Protein AF-A0AA39XG19-F1 (afdb_monomer)

Sequence (203 aa):
MAEIALGVVPIFFGAVRGFSLLRNKLHLLRHYRKEVKWLRTKLEVQSLCFKGEVHHVVIDTLDTLTAQSLITDDDHKYWKDKDLEAQLRRHMGELHPEFLGALEEVKKALMQIEAKLAVFAAPDTTEYKDDIAELKEWIAELKRIRKLARTMRKSAALRAKESEKENADRFWDGGRAPPPPIPATAAGFWLGTFHGMIRFFFC

Radius of gyration: 21.15 Å; Cα contacts (8 Å, |Δi|>4): 88; chains: 1; bounding box: 50×54×51 Å

Solvent-accessible surface area (backbone atoms only — not comparable to full-atom values): 11685 Å² total; per-residue (Å²): 133,80,82,83,72,77,44,63,44,58,40,50,51,48,37,57,51,37,50,57,52,45,58,58,57,54,56,75,49,59,87,47,57,66,65,45,48,52,49,49,53,52,51,49,51,51,46,52,53,50,48,51,53,50,38,57,61,37,39,80,69,40,58,64,67,60,24,52,48,50,67,72,34,86,84,36,73,66,65,74,40,66,64,54,41,54,43,50,42,62,73,45,48,88,52,36,65,61,52,44,52,55,41,50,52,52,32,50,52,41,53,53,53,46,58,56,57,52,63,69,69,52,89,74,90,80,66,68,68,62,56,53,52,53,55,50,50,49,58,49,50,57,51,49,56,53,52,51,57,51,51,54,50,53,52,51,54,50,51,51,52,50,52,52,49,54,52,49,54,56,43,70,77,62,80,57,80,81,76,75,83,74,74,89,68,72,68,61,53,58,63,47,52,57,54,53,49,57,58,64,74,70,114

Mean predicted aligned error: 12.89 Å

Foldseek 3Di:
DDDPCCFPLVLLLLLLVLLVLLLVLLVLVVVVVPVSVVVNVLSVLVSVLSLVLQLVLQVVQDPNVVSVVCSVDSPDPCSVPPVSSVSSCVSCPPCRVVSSVVSVVSSVLSVVSNVLSVVSVPPDPPPCPVVVVVVVVNVVVVVVVLVVVVVVVVVVVVVVVVVVVVVVVVVVVPPDDDDPPDPPPDPVVSVVVVVVSVVVSPD

Organism: NCBI:txid314043

Secondary structure (DSSP, 8-state):
-------HHHHHHHHHHHHHHHHHHTTTTTTSHHHHHHHHHHHHHHHHHHHHHHHHHHHTTS-HHHHHHHHH-TT-GGGG-HHHHHHHHHHHGGGHHHHHHHHHHHHHHHHHHHHHHHHTTS--TT-HHHHHHHHHHHHHHHHHHHHHHHHHHHHHHHHHHHHHHHHHHHHHHTTPPPPPPPP--SHHHHHHHHHHHHHHTT-

Structure (mmCIF, N/CA/C/O backbone):
data_AF-A0AA39XG19-F1
#
_entry.id   AF-A0AA39XG19-F1
#
loop_
_atom_site.group_PDB
_atom_site.id
_atom_site.type_symbol
_atom_site.label_atom_id
_atom_site.label_alt_id
_atom_site.label_comp_id
_atom_site.label_asym_id
_atom_site.label_entity_id
_atom_site.label_seq_id
_atom_site.pdbx_PDB_ins_code
_atom_site.Cartn_x
_atom_site.Cartn_y
_atom_site.Cartn_z
_atom_site.occupancy
_atom_site.B_iso_or_equiv
_atom_site.auth_seq_id
_atom_site.auth_comp_id
_atom_site.auth_asym_id
_atom_site.auth_atom_id
_atom_site.pdbx_PDB_model_num
ATOM 1 N N . MET A 1 1 ? -21.738 -21.501 -0.800 1.00 34.19 1 MET A N 1
ATOM 2 C CA . MET A 1 1 ? -21.452 -20.090 -1.127 1.00 34.19 1 MET A CA 1
ATOM 3 C C . MET A 1 1 ? -20.266 -19.680 -0.280 1.00 34.19 1 MET A C 1
ATOM 5 O O . MET A 1 1 ? -20.421 -19.565 0.925 1.00 34.19 1 MET A O 1
ATOM 9 N N . ALA A 1 2 ? -19.070 -19.658 -0.871 1.00 38.47 2 ALA A N 1
ATOM 10 C CA . ALA A 1 2 ? -17.837 -19.367 -0.147 1.00 38.47 2 ALA A CA 1
ATOM 11 C C . ALA A 1 2 ? -17.818 -17.880 0.225 1.00 38.47 2 ALA A C 1
ATOM 13 O O . ALA A 1 2 ? -18.037 -17.035 -0.641 1.00 38.47 2 ALA A O 1
ATOM 14 N N . GLU A 1 3 ? -17.626 -17.590 1.510 1.00 37.34 3 GLU A N 1
ATOM 15 C CA . GLU A 1 3 ? -17.517 -16.246 2.067 1.00 37.34 3 GLU A CA 1
ATOM 16 C C . GLU A 1 3 ? -16.466 -15.439 1.298 1.00 37.34 3 GLU A C 1
ATOM 18 O O . GLU A 1 3 ? -15.264 -15.588 1.505 1.00 37.34 3 GLU A O 1
ATOM 23 N N . ILE A 1 4 ? -16.922 -14.521 0.444 1.00 42.56 4 ILE A N 1
ATOM 24 C CA . ILE A 1 4 ? -16.114 -13.408 -0.070 1.00 42.56 4 ILE A CA 1
ATOM 25 C C . ILE A 1 4 ? -16.020 -12.350 1.044 1.00 42.56 4 ILE A C 1
ATOM 27 O O . ILE A 1 4 ? -16.291 -11.169 0.851 1.00 42.56 4 ILE A O 1
ATOM 31 N N . ALA A 1 5 ? -15.665 -12.785 2.252 1.00 43.62 5 ALA A N 1
ATOM 32 C CA . ALA A 1 5 ? -15.161 -11.912 3.296 1.00 43.62 5 ALA A CA 1
ATOM 33 C C . ALA A 1 5 ? -13.665 -11.730 3.018 1.00 43.62 5 ALA A C 1
ATOM 35 O O . ALA A 1 5 ? -12.800 -12.250 3.717 1.00 43.62 5 ALA A O 1
ATOM 36 N N . LEU A 1 6 ? -13.357 -11.051 1.909 1.00 54.38 6 LEU A N 1
ATOM 37 C CA . LEU A 1 6 ? -12.032 -10.487 1.689 1.00 54.38 6 LEU A CA 1
ATOM 38 C C . LEU A 1 6 ? -11.898 -9.338 2.682 1.00 54.38 6 LEU A C 1
ATOM 40 O O . LEU A 1 6 ? -12.236 -8.195 2.383 1.00 54.38 6 LEU A O 1
ATOM 44 N N . GLY A 1 7 ? -11.491 -9.682 3.897 1.00 62.69 7 GLY A N 1
ATOM 45 C CA . GLY A 1 7 ? -11.194 -8.705 4.919 1.00 62.69 7 GLY A CA 1
ATOM 46 C C . GLY A 1 7 ? -10.119 -7.734 4.461 1.00 62.69 7 GLY A C 1
ATOM 47 O O . GLY A 1 7 ? -9.284 -8.045 3.607 1.00 62.69 7 GLY A O 1
ATOM 48 N N . VAL A 1 8 ? -10.108 -6.552 5.067 1.00 70.44 8 VAL A N 1
ATOM 49 C CA . VAL A 1 8 ? -9.076 -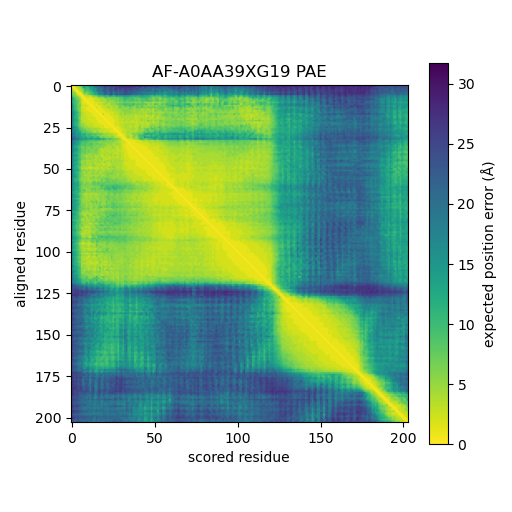5.526 4.851 1.00 70.44 8 VAL A CA 1
ATOM 50 C C . VAL A 1 8 ? -7.664 -6.110 4.995 1.00 70.44 8 VAL A C 1
ATOM 52 O O . VAL A 1 8 ? -6.759 -5.805 4.218 1.00 70.44 8 VAL A O 1
ATOM 55 N N . VAL A 1 9 ? -7.505 -7.022 5.951 1.00 72.50 9 VAL A N 1
ATOM 56 C CA . VAL A 1 9 ? -6.252 -7.686 6.303 1.00 72.50 9 VAL A CA 1
ATOM 57 C C . VAL A 1 9 ? -5.675 -8.543 5.149 1.00 72.50 9 VAL A C 1
ATOM 59 O O . VAL A 1 9 ? -4.544 -8.275 4.734 1.00 72.50 9 VAL A O 1
ATOM 62 N N . PRO A 1 10 ? -6.411 -9.502 4.545 1.00 73.38 10 PRO A N 1
ATOM 63 C CA . PRO A 1 10 ? -5.964 -10.212 3.341 1.00 73.38 10 PRO A CA 1
ATOM 64 C C . PRO A 1 10 ? -5.539 -9.320 2.167 1.00 73.38 10 PRO A C 1
ATOM 66 O O . PRO A 1 10 ? -4.616 -9.675 1.428 1.00 73.38 10 PRO A O 1
ATOM 69 N N . ILE A 1 11 ? -6.197 -8.174 1.971 1.00 75.38 11 ILE A N 1
ATOM 70 C CA . ILE A 1 11 ? -5.889 -7.267 0.857 1.00 75.38 11 ILE A CA 1
ATOM 71 C C . ILE A 1 11 ? -4.598 -6.491 1.139 1.00 75.38 11 ILE A C 1
ATOM 73 O O . ILE A 1 11 ? -3.741 -6.402 0.258 1.00 75.38 11 ILE A O 1
ATOM 77 N N . PHE A 1 12 ? -4.405 -6.013 2.374 1.00 72.06 12 PHE A N 1
ATOM 78 C CA . PHE A 1 12 ? -3.137 -5.424 2.815 1.00 72.06 12 PHE A CA 1
ATOM 79 C C . PHE A 1 12 ? -1.965 -6.378 2.629 1.00 72.06 12 PHE A C 1
ATOM 81 O O . PHE A 1 12 ? -0.971 -6.020 1.996 1.00 72.06 12 PHE A O 1
ATOM 88 N N . PHE A 1 13 ? -2.105 -7.601 3.140 1.00 74.62 13 PHE A N 1
ATOM 89 C CA . PHE A 1 13 ? -1.091 -8.637 3.002 1.00 74.62 13 PHE A CA 1
ATOM 90 C C . PHE A 1 13 ? -0.787 -8.917 1.524 1.00 74.62 13 PHE A C 1
ATOM 92 O O . PHE A 1 13 ? 0.376 -8.957 1.121 1.00 74.62 13 PHE A O 1
ATOM 99 N N . GLY A 1 14 ? -1.825 -9.027 0.689 1.00 75.62 14 GLY A N 1
ATOM 100 C CA . GLY A 1 14 ? -1.676 -9.190 -0.756 1.00 75.62 14 GLY A CA 1
ATOM 101 C C . GLY A 1 14 ? -0.899 -8.047 -1.413 1.00 75.62 14 GLY A C 1
ATOM 102 O O . GLY A 1 14 ? -0.032 -8.299 -2.249 1.00 75.62 14 GLY A O 1
ATOM 103 N N . ALA A 1 15 ? -1.156 -6.800 -1.012 1.00 74.56 15 ALA A N 1
ATOM 104 C CA . ALA A 1 15 ? -0.453 -5.639 -1.544 1.00 74.56 15 ALA A CA 1
ATOM 105 C C . ALA A 1 15 ? 1.021 -5.597 -1.107 1.00 74.56 15 ALA A C 1
ATOM 107 O O . ALA A 1 15 ? 1.908 -5.448 -1.950 1.00 74.56 15 ALA A O 1
ATOM 108 N N . VAL A 1 16 ? 1.301 -5.796 0.186 1.00 76.00 16 VAL A N 1
ATOM 109 C CA . VAL A 1 16 ? 2.673 -5.850 0.720 1.00 76.00 16 VAL A CA 1
ATOM 110 C C . VAL A 1 16 ? 3.481 -6.945 0.022 1.00 76.00 16 VAL A C 1
ATOM 112 O O . VAL A 1 16 ? 4.560 -6.684 -0.516 1.00 76.00 16 VAL A O 1
ATOM 115 N N . ARG A 1 17 ? 2.921 -8.154 -0.061 1.00 78.19 17 ARG A N 1
ATOM 116 C CA . ARG A 1 17 ? 3.566 -9.285 -0.728 1.00 78.19 17 ARG A CA 1
ATOM 117 C C . ARG A 1 17 ? 3.747 -9.044 -2.227 1.00 78.19 17 ARG A C 1
ATOM 119 O O . ARG A 1 17 ? 4.775 -9.428 -2.784 1.00 78.19 17 ARG A O 1
ATOM 126 N N . GLY A 1 18 ? 2.790 -8.378 -2.874 1.00 77.38 18 GLY A N 1
ATOM 127 C CA . GLY A 1 18 ? 2.879 -7.982 -4.278 1.00 77.38 18 GLY A CA 1
ATOM 128 C C . GL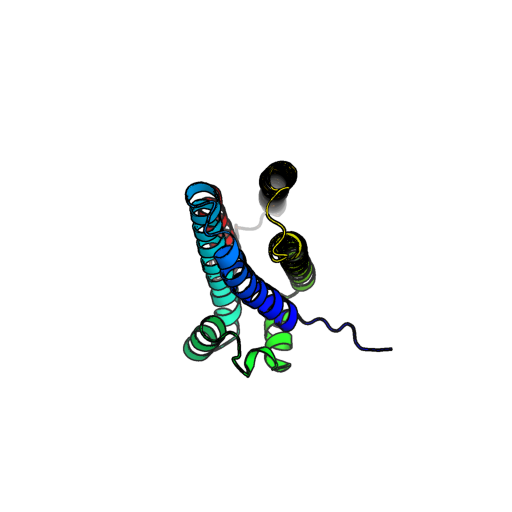Y A 1 18 ? 4.100 -7.103 -4.557 1.00 77.38 18 GLY A C 1
ATOM 129 O O . GLY A 1 18 ? 4.837 -7.365 -5.506 1.00 77.38 18 GLY A O 1
ATOM 130 N N . PHE A 1 19 ? 4.397 -6.127 -3.693 1.00 77.75 19 PHE A N 1
ATOM 131 C CA . PHE A 1 19 ? 5.624 -5.329 -3.810 1.00 77.75 19 PHE A CA 1
ATOM 132 C C . PHE A 1 19 ? 6.893 -6.184 -3.687 1.00 77.75 19 PHE A C 1
ATOM 134 O O . PHE A 1 19 ? 7.801 -6.055 -4.514 1.00 77.75 19 PHE A O 1
ATOM 141 N N . SER A 1 20 ? 6.946 -7.092 -2.708 1.00 79.62 20 SER A N 1
ATOM 142 C CA . SER A 1 20 ? 8.076 -8.015 -2.518 1.00 79.62 20 SER A CA 1
ATOM 143 C C . SER A 1 20 ? 8.299 -8.913 -3.746 1.00 79.62 20 SER A C 1
ATOM 145 O O . SER A 1 20 ? 9.427 -9.043 -4.233 1.00 79.62 20 SER A O 1
ATOM 147 N N . LEU A 1 21 ? 7.226 -9.473 -4.315 1.00 80.25 21 LEU A N 1
ATOM 148 C CA . LEU A 1 21 ? 7.276 -10.288 -5.535 1.00 80.25 21 LEU A CA 1
ATOM 149 C C . LEU A 1 21 ? 7.763 -9.487 -6.745 1.00 80.25 21 LEU A C 1
ATOM 151 O O . LEU A 1 21 ? 8.642 -9.942 -7.482 1.00 80.25 21 LEU A O 1
ATOM 155 N N . LEU A 1 22 ? 7.245 -8.274 -6.932 1.00 80.12 22 LEU A N 1
ATOM 156 C CA . LEU A 1 22 ? 7.659 -7.395 -8.021 1.00 80.12 22 LEU A CA 1
ATOM 157 C C .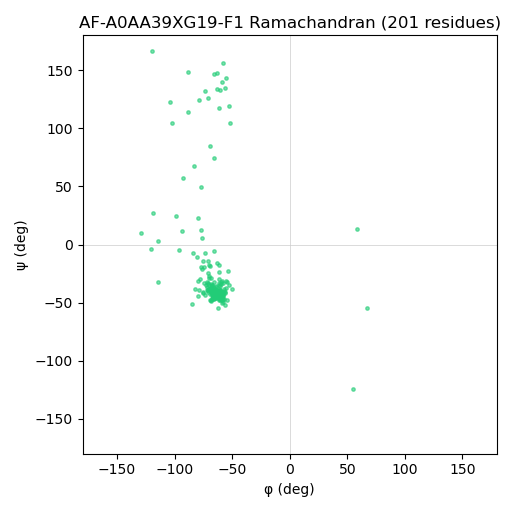 LEU A 1 22 ? 9.128 -7.012 -7.924 1.00 80.12 22 LEU A C 1
ATOM 159 O O . LEU A 1 22 ? 9.832 -7.035 -8.934 1.00 80.12 22 LEU A O 1
ATOM 163 N N . ARG A 1 23 ? 9.624 -6.726 -6.717 1.00 82.12 23 ARG A N 1
ATOM 164 C CA . ARG A 1 23 ? 11.046 -6.444 -6.496 1.00 82.12 23 ARG A CA 1
ATOM 165 C C . ARG A 1 23 ? 11.924 -7.609 -6.955 1.00 82.12 23 ARG A C 1
ATOM 167 O O . ARG A 1 23 ? 12.931 -7.384 -7.629 1.00 82.12 23 ARG A O 1
ATOM 174 N N . ASN A 1 24 ? 11.510 -8.838 -6.649 1.00 80.69 24 ASN A N 1
ATOM 175 C CA . ASN A 1 24 ? 12.217 -10.050 -7.060 1.00 80.69 24 ASN A CA 1
ATOM 176 C C . ASN A 1 24 ? 12.154 -10.262 -8.581 1.00 80.69 24 ASN A C 1
ATOM 178 O O . ASN A 1 24 ? 13.179 -10.551 -9.193 1.00 80.69 24 ASN A O 1
ATOM 182 N N . LYS A 1 25 ? 11.002 -10.038 -9.228 1.00 78.38 25 LYS A N 1
ATOM 183 C CA . LYS A 1 25 ? 10.876 -10.159 -10.696 1.00 78.38 25 LYS A CA 1
ATOM 184 C C . LYS A 1 25 ? 11.651 -9.082 -11.450 1.00 78.38 25 LYS A C 1
ATOM 186 O O . LYS A 1 25 ? 12.302 -9.379 -12.447 1.00 78.38 25 LYS A O 1
ATOM 191 N N . LEU A 1 26 ? 11.699 -7.852 -10.937 1.00 79.50 26 LEU A N 1
ATOM 192 C CA . LEU A 1 26 ? 12.548 -6.794 -11.495 1.00 79.50 26 LEU A CA 1
ATOM 193 C C . LEU A 1 26 ? 14.039 -7.148 -11.442 1.00 79.50 26 LEU A C 1
ATOM 195 O O . LEU A 1 26 ? 14.827 -6.529 -12.163 1.00 79.50 26 LEU A O 1
ATOM 199 N N . HIS A 1 27 ? 14.454 -8.124 -10.623 1.00 75.62 27 HIS A N 1
ATOM 200 C CA . HIS A 1 27 ? 15.810 -8.666 -10.660 1.00 75.62 27 HIS A CA 1
ATOM 201 C C . HIS A 1 27 ? 16.159 -9.288 -12.022 1.00 75.62 27 HIS A C 1
ATOM 203 O O . HIS A 1 27 ? 17.287 -9.126 -12.491 1.00 75.62 27 HIS A O 1
ATOM 209 N N . LEU A 1 28 ? 15.183 -9.919 -12.682 1.00 74.62 28 LEU A N 1
ATOM 210 C CA . LEU A 1 28 ? 15.351 -10.608 -13.965 1.00 74.62 28 LEU A CA 1
ATOM 211 C C . LEU A 1 28 ? 15.689 -9.636 -15.104 1.00 74.62 28 LEU A C 1
ATOM 213 O O . LEU A 1 28 ? 16.516 -9.937 -15.958 1.00 74.62 28 LEU A O 1
ATOM 217 N N . LEU A 1 29 ? 15.175 -8.407 -15.042 1.00 72.56 29 LEU A N 1
ATOM 218 C CA . LEU A 1 29 ? 15.419 -7.363 -16.042 1.00 72.56 29 LEU A CA 1
ATOM 219 C C . LEU A 1 29 ? 16.775 -6.642 -15.877 1.00 72.56 29 LEU A C 1
ATOM 221 O O . LEU A 1 29 ? 16.948 -5.512 -16.329 1.00 72.56 29 LEU A O 1
ATOM 225 N N . ARG A 1 30 ? 17.771 -7.259 -15.225 1.00 72.69 30 ARG A N 1
ATOM 226 C CA . ARG A 1 30 ? 19.070 -6.627 -14.892 1.00 72.69 30 ARG A CA 1
ATOM 227 C C . ARG A 1 30 ? 19.813 -5.992 -16.079 1.00 72.69 30 ARG A C 1
ATOM 229 O O . ARG A 1 30 ? 20.642 -5.109 -15.862 1.00 72.69 30 ARG A O 1
ATOM 236 N N . HIS A 1 31 ? 19.518 -6.427 -17.303 1.00 73.69 31 HIS A N 1
ATOM 237 C CA . HIS A 1 31 ? 20.124 -5.927 -18.537 1.00 73.69 31 HIS A CA 1
ATOM 238 C C . HIS A 1 31 ? 19.666 -4.497 -18.896 1.00 73.69 31 HIS A C 1
ATOM 240 O O . HIS A 1 31 ? 20.442 -3.739 -19.473 1.00 73.69 31 HIS A O 1
ATOM 246 N N . TYR A 1 32 ? 18.488 -4.059 -18.432 1.00 68.38 32 TYR A N 1
ATOM 247 C CA . TYR A 1 32 ? 17.957 -2.697 -18.614 1.00 68.38 32 TYR A CA 1
ATOM 248 C C . TYR A 1 32 ? 18.330 -1.788 -17.440 1.00 68.38 32 TYR A C 1
ATOM 250 O O . TYR A 1 32 ? 17.486 -1.244 -16.724 1.00 68.38 32 TYR A O 1
ATOM 258 N N . ARG A 1 33 ? 19.641 -1.673 -17.195 1.00 74.44 33 ARG A N 1
ATOM 259 C CA . ARG A 1 33 ? 20.210 -1.189 -15.926 1.00 74.44 33 ARG A CA 1
ATOM 260 C C . ARG A 1 33 ? 19.681 0.177 -15.477 1.00 74.44 33 ARG A C 1
ATOM 262 O O . ARG A 1 33 ? 19.604 0.398 -14.272 1.00 74.44 33 ARG A O 1
ATOM 269 N N . LYS A 1 34 ? 19.338 1.096 -16.388 1.00 77.38 34 LYS A N 1
ATOM 270 C CA . LYS A 1 34 ? 18.885 2.451 -16.024 1.00 77.38 34 LYS A CA 1
ATOM 271 C C . LYS A 1 34 ? 17.387 2.487 -15.715 1.00 77.38 34 LYS A C 1
ATOM 273 O O . LYS A 1 34 ? 17.003 2.950 -14.642 1.00 77.38 34 LYS A O 1
ATOM 278 N N . GLU A 1 35 ? 16.563 1.962 -16.610 1.00 73.69 35 GLU A N 1
ATOM 279 C CA . GLU A 1 35 ? 15.102 1.945 -16.519 1.00 73.69 35 GLU A CA 1
ATOM 280 C C . GLU A 1 35 ? 14.634 1.045 -15.373 1.00 73.69 35 GLU A C 1
ATOM 282 O O . GLU A 1 35 ? 13.788 1.440 -14.574 1.00 73.69 35 GLU A O 1
ATOM 287 N N . VAL A 1 36 ? 15.253 -0.127 -15.218 1.00 78.06 36 VAL A N 1
ATOM 288 C CA . VAL A 1 36 ? 14.924 -1.074 -14.144 1.00 78.06 36 VAL A CA 1
ATOM 289 C C . VAL A 1 36 ? 15.407 -0.571 -12.798 1.00 78.06 36 VAL A C 1
ATOM 291 O O . VAL A 1 36 ? 14.703 -0.735 -11.807 1.00 78.06 36 VAL A O 1
ATOM 294 N N . LYS A 1 37 ? 16.569 0.092 -12.733 1.00 81.56 37 LYS A N 1
ATOM 295 C CA . LYS A 1 37 ? 17.008 0.748 -11.493 1.00 81.56 37 LYS A CA 1
ATOM 296 C C . LYS A 1 37 ? 16.026 1.843 -11.087 1.00 81.56 37 LYS A C 1
ATOM 298 O O . LYS A 1 37 ? 15.622 1.879 -9.930 1.00 81.56 37 LYS A O 1
ATOM 303 N N . TRP A 1 38 ? 15.611 2.689 -12.030 1.00 83.12 38 TRP A N 1
ATOM 304 C CA . TRP A 1 38 ? 14.609 3.724 -11.777 1.00 83.12 38 TRP A CA 1
ATOM 305 C C . TRP A 1 38 ? 13.280 3.127 -11.294 1.00 83.12 38 TRP A C 1
ATOM 307 O O . TRP A 1 38 ? 12.733 3.587 -10.290 1.00 83.12 38 TRP A O 1
ATOM 317 N N . LEU A 1 39 ? 12.800 2.065 -11.948 1.00 77.25 39 LEU A N 1
ATOM 318 C CA . LEU A 1 39 ? 11.563 1.385 -11.575 1.00 77.25 39 LEU A CA 1
ATOM 319 C C . LEU A 1 39 ? 11.660 0.718 -10.197 1.00 77.25 39 LEU A C 1
ATOM 321 O O . LEU A 1 39 ? 10.748 0.880 -9.394 1.00 77.25 39 LEU A O 1
ATOM 325 N N . ARG A 1 40 ? 12.775 0.044 -9.880 1.00 82.31 40 ARG A N 1
ATOM 326 C CA . ARG A 1 40 ? 13.026 -0.528 -8.544 1.00 82.31 40 ARG A CA 1
ATOM 327 C C . ARG A 1 40 ? 12.993 0.545 -7.465 1.00 82.31 40 ARG A C 1
ATOM 329 O O . ARG A 1 40 ? 12.300 0.366 -6.475 1.00 82.31 40 ARG A O 1
ATOM 336 N N . THR A 1 41 ? 13.678 1.671 -7.673 1.00 85.50 41 THR A N 1
ATOM 337 C CA . THR A 1 41 ? 13.660 2.784 -6.714 1.00 85.50 41 THR A CA 1
ATOM 338 C C . THR A 1 41 ? 12.246 3.325 -6.516 1.00 85.50 41 THR A C 1
ATOM 340 O O . THR A 1 41 ? 11.838 3.558 -5.383 1.00 85.50 41 THR A O 1
ATOM 343 N N . LYS A 1 42 ? 11.470 3.504 -7.592 1.00 81.94 42 LYS A N 1
ATOM 344 C CA . LYS A 1 42 ? 10.081 3.968 -7.471 1.00 81.94 42 LYS A CA 1
ATOM 345 C C . LYS A 1 42 ? 9.196 2.949 -6.749 1.00 81.94 42 LYS A C 1
ATOM 347 O O . LYS A 1 42 ? 8.416 3.357 -5.896 1.00 81.94 42 LYS A O 1
ATOM 352 N N . LEU A 1 43 ? 9.347 1.661 -7.048 1.00 80.50 43 LEU A N 1
ATOM 353 C CA . LEU A 1 43 ? 8.590 0.585 -6.412 1.00 80.50 43 LEU A CA 1
ATOM 354 C C . LEU A 1 43 ? 8.934 0.444 -4.922 1.00 80.50 43 LEU A C 1
ATOM 356 O O . LEU A 1 43 ? 8.043 0.261 -4.103 1.00 80.50 43 LEU A O 1
ATOM 360 N N . GLU A 1 44 ? 10.205 0.602 -4.558 1.00 85.19 44 GLU A N 1
ATOM 361 C CA . GLU A 1 44 ? 10.666 0.572 -3.168 1.00 85.19 44 GLU A CA 1
ATOM 362 C C . GLU A 1 44 ? 10.151 1.770 -2.367 1.00 85.19 44 GLU A C 1
ATOM 364 O O . GLU A 1 44 ? 9.591 1.587 -1.290 1.00 85.19 44 GLU A O 1
ATOM 369 N N . VAL A 1 45 ? 10.233 2.983 -2.923 1.00 85.31 45 VAL A N 1
ATOM 370 C CA . VAL A 1 45 ? 9.635 4.173 -2.296 1.00 85.31 45 VAL A CA 1
ATOM 371 C C . VAL A 1 45 ? 8.126 3.990 -2.118 1.00 85.31 45 VAL A C 1
ATOM 373 O O . VAL A 1 45 ? 7.607 4.256 -1.039 1.00 85.31 45 VAL A O 1
ATOM 376 N N . GLN A 1 46 ? 7.417 3.490 -3.136 1.00 80.06 46 GLN A N 1
ATOM 377 C CA . GLN A 1 46 ? 5.978 3.228 -3.032 1.00 80.06 46 GLN A CA 1
ATOM 378 C C . GLN A 1 46 ? 5.652 2.171 -1.976 1.00 80.06 46 GLN A C 1
ATOM 380 O O . GLN A 1 46 ? 4.710 2.365 -1.212 1.00 80.06 46 GLN A O 1
ATOM 385 N N . SER A 1 47 ? 6.437 1.096 -1.902 1.00 84.50 47 SER A N 1
ATOM 386 C CA . SER A 1 47 ? 6.268 0.055 -0.891 1.00 84.50 47 SER A CA 1
ATOM 387 C C . SER A 1 47 ? 6.484 0.599 0.520 1.00 84.50 47 SER A C 1
ATOM 389 O O . SER A 1 47 ? 5.690 0.287 1.402 1.00 84.50 47 SER A O 1
ATOM 391 N N . LEU A 1 48 ? 7.523 1.411 0.742 1.00 86.06 48 LEU A N 1
ATOM 392 C CA . LEU A 1 48 ? 7.806 2.020 2.046 1.00 86.06 48 LEU A CA 1
ATOM 393 C C . LEU A 1 48 ? 6.708 2.998 2.458 1.00 86.06 48 LEU A C 1
ATOM 395 O O . LEU A 1 48 ? 6.231 2.944 3.587 1.00 86.06 48 LEU A O 1
ATOM 399 N N . CYS A 1 49 ? 6.267 3.852 1.535 1.00 82.94 49 CYS A N 1
ATOM 400 C CA . CYS A 1 49 ? 5.162 4.767 1.785 1.00 82.94 49 CYS A CA 1
ATOM 401 C C . CYS A 1 49 ? 3.867 4.007 2.101 1.00 82.94 49 CYS A C 1
ATOM 403 O O . CYS A 1 49 ? 3.190 4.335 3.067 1.00 82.94 49 CYS A O 1
ATOM 405 N N . PHE A 1 50 ? 3.539 2.962 1.336 1.00 82.81 50 PHE A N 1
ATOM 406 C CA . PHE A 1 50 ? 2.374 2.127 1.619 1.00 82.81 50 PHE A CA 1
ATOM 407 C C . PHE A 1 50 ? 2.467 1.490 3.010 1.00 82.81 50 PHE A C 1
ATOM 409 O O . PHE A 1 50 ? 1.542 1.647 3.801 1.00 82.81 50 PHE A O 1
ATOM 416 N N . LYS A 1 51 ? 3.601 0.852 3.342 1.00 85.25 51 LYS A N 1
ATOM 417 C CA . LYS A 1 51 ? 3.850 0.268 4.671 1.00 85.25 51 LYS A CA 1
ATOM 418 C C . LYS A 1 51 ? 3.720 1.303 5.793 1.00 85.25 51 LYS A C 1
ATOM 420 O O . LYS A 1 51 ? 3.170 0.970 6.834 1.00 85.25 51 LYS A O 1
ATOM 425 N N . GLY A 1 52 ? 4.169 2.540 5.576 1.00 86.50 52 GLY A N 1
ATOM 426 C CA . GLY A 1 52 ? 3.997 3.649 6.519 1.00 86.50 52 GLY A CA 1
ATOM 427 C C . GLY A 1 52 ? 2.528 3.985 6.798 1.00 86.50 52 GLY A C 1
ATOM 428 O O . GLY A 1 52 ? 2.146 4.112 7.958 1.00 86.50 52 GLY A O 1
ATOM 429 N N . GLU A 1 53 ? 1.679 4.036 5.768 1.00 80.31 53 GLU A N 1
ATOM 430 C CA . GLU A 1 53 ? 0.241 4.277 5.974 1.00 80.31 53 GLU A CA 1
ATOM 431 C C . GLU A 1 53 ? -0.424 3.120 6.700 1.00 80.31 53 GLU A C 1
ATOM 433 O O . GLU A 1 53 ? -1.182 3.334 7.644 1.00 80.31 53 GLU A O 1
ATOM 438 N N . VAL A 1 54 ? -0.116 1.886 6.290 1.00 84.50 54 VAL A N 1
ATOM 439 C CA . VAL A 1 54 ? -0.653 0.705 6.970 1.00 84.50 54 VAL A CA 1
ATOM 440 C C . VAL A 1 54 ? -0.220 0.711 8.434 1.00 84.50 54 VAL A C 1
ATOM 442 O O . VAL A 1 54 ? -1.031 0.443 9.309 1.00 84.50 54 VAL A O 1
ATOM 445 N N . HIS A 1 55 ? 1.028 1.082 8.718 1.00 87.00 55 HIS A N 1
ATOM 446 C CA . HIS A 1 55 ? 1.545 1.189 10.077 1.00 87.00 55 HIS A CA 1
ATOM 447 C C . HIS A 1 55 ? 0.763 2.190 10.927 1.00 87.00 55 HIS A C 1
ATOM 449 O O . HIS A 1 55 ? 0.389 1.858 12.048 1.00 87.00 55 HIS A O 1
ATOM 455 N N . HIS A 1 56 ? 0.461 3.378 10.395 1.00 86.12 56 HIS A N 1
ATOM 456 C CA . HIS A 1 56 ? -0.390 4.337 11.098 1.00 86.12 56 HIS A CA 1
ATOM 457 C C . 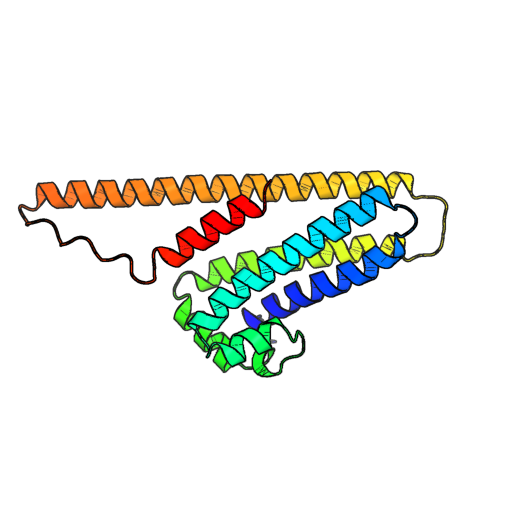HIS A 1 56 ? -1.780 3.758 11.373 1.00 86.12 56 HIS A C 1
ATOM 459 O O . HIS A 1 56 ? -2.303 3.931 12.468 1.00 86.12 56 HIS A O 1
ATOM 465 N N . VAL A 1 57 ? -2.353 3.026 10.409 1.00 85.12 57 VAL A N 1
ATOM 466 C CA . VAL A 1 57 ? -3.724 2.496 10.534 1.00 85.12 57 VAL A CA 1
ATOM 467 C C . VAL A 1 57 ? -3.756 1.418 11.605 1.00 85.12 57 VAL A C 1
ATOM 469 O O . VAL A 1 57 ? -4.694 1.326 12.390 1.00 85.12 57 VAL A O 1
ATOM 472 N N . VAL A 1 58 ? -2.704 0.606 11.645 1.00 86.94 58 VAL A N 1
ATOM 473 C CA . VAL A 1 58 ? -2.578 -0.498 12.583 1.00 86.94 58 VAL A CA 1
ATOM 474 C C . VAL A 1 58 ? -2.235 0.002 13.988 1.00 86.94 58 VAL A C 1
ATOM 476 O O . VAL A 1 58 ? -2.823 -0.512 14.932 1.00 86.94 58 VAL A O 1
ATOM 479 N N . ILE A 1 59 ? -1.357 0.999 14.161 1.00 90.88 59 ILE A N 1
ATOM 480 C CA . ILE A 1 59 ? -1.016 1.553 15.491 1.00 90.88 59 ILE A CA 1
ATOM 481 C C . ILE A 1 59 ? -2.235 2.122 16.212 1.00 90.88 59 ILE A C 1
ATOM 483 O O . ILE A 1 59 ? -2.328 2.017 17.430 1.00 90.88 59 ILE A O 1
ATOM 487 N N . ASP A 1 60 ? -3.186 2.694 15.481 1.00 84.19 60 ASP A N 1
ATOM 488 C CA . ASP A 1 60 ? -4.402 3.219 16.100 1.00 84.19 60 ASP A CA 1
ATOM 489 C C . ASP A 1 60 ? -5.365 2.103 16.556 1.00 84.19 60 ASP A C 1
ATOM 491 O O . ASP A 1 60 ? -6.354 2.369 17.243 1.00 84.19 60 ASP A O 1
ATOM 495 N N . THR A 1 61 ? -5.071 0.845 16.203 1.00 86.38 61 THR A N 1
ATOM 496 C CA . THR A 1 61 ? -5.851 -0.346 16.585 1.00 86.38 61 THR A CA 1
ATOM 497 C C . THR A 1 61 ? -5.112 -1.318 17.506 1.00 86.38 61 THR A C 1
ATOM 499 O O . THR A 1 61 ? -5.749 -1.948 18.345 1.00 86.38 61 THR A O 1
ATOM 502 N N . LEU A 1 62 ? -3.788 -1.432 17.384 1.00 90.06 62 LEU A N 1
ATOM 503 C CA . LEU A 1 62 ? -2.935 -2.376 18.108 1.00 90.06 62 LEU A CA 1
ATOM 504 C C . LEU A 1 62 ? -1.888 -1.649 18.956 1.00 90.06 62 LEU A C 1
ATOM 506 O O . LEU A 1 62 ? -1.605 -0.472 18.756 1.00 90.06 62 LEU A O 1
ATOM 510 N N . ASP A 1 63 ? -1.237 -2.371 19.868 1.00 92.38 63 ASP A N 1
ATOM 511 C CA . ASP A 1 63 ? -0.062 -1.830 20.546 1.00 92.38 63 ASP A CA 1
ATOM 512 C C . ASP A 1 63 ? 1.082 -1.549 19.549 1.00 92.38 63 ASP A C 1
ATOM 514 O O . ASP A 1 63 ? 1.259 -2.248 18.546 1.00 92.38 63 ASP A O 1
ATOM 518 N N . THR A 1 64 ? 1.882 -0.518 19.836 1.00 90.44 64 THR A N 1
ATOM 519 C CA . THR A 1 64 ? 2.951 -0.035 18.946 1.00 90.44 64 THR A CA 1
ATOM 520 C C . THR A 1 64 ? 3.954 -1.124 18.560 1.00 90.44 64 THR A C 1
ATOM 522 O O . THR A 1 64 ? 4.422 -1.148 17.422 1.00 90.44 64 THR A O 1
ATOM 525 N N . LEU A 1 65 ? 4.293 -2.034 19.480 1.00 92.38 65 LEU A N 1
ATOM 526 C CA . LEU A 1 65 ? 5.296 -3.072 19.231 1.00 92.38 65 LEU A CA 1
ATOM 527 C C . LEU A 1 65 ? 4.746 -4.156 18.302 1.00 92.38 65 LEU A C 1
ATOM 529 O O . LEU A 1 65 ? 5.423 -4.552 17.351 1.00 92.38 65 LEU A O 1
ATOM 533 N N . THR A 1 66 ? 3.508 -4.591 18.527 1.00 91.38 66 THR A N 1
ATOM 534 C CA . THR A 1 66 ? 2.817 -5.546 17.657 1.00 91.38 66 THR A CA 1
ATOM 535 C C . THR A 1 66 ? 2.573 -4.945 16.282 1.00 91.38 66 THR A C 1
ATOM 537 O O . THR A 1 66 ? 2.830 -5.618 15.287 1.00 91.38 66 THR A O 1
ATOM 540 N N . ALA A 1 67 ? 2.152 -3.680 16.197 1.00 89.56 67 ALA A N 1
ATOM 541 C CA . ALA A 1 67 ? 1.974 -2.982 14.927 1.00 89.56 67 ALA A CA 1
ATOM 542 C C . ALA A 1 67 ? 3.287 -2.901 14.129 1.00 89.56 67 ALA A C 1
ATOM 544 O O . ALA A 1 67 ? 3.320 -3.236 12.945 1.00 89.56 67 ALA A O 1
ATOM 545 N N . GLN A 1 68 ? 4.396 -2.534 14.778 1.00 91.00 68 GLN A N 1
ATOM 546 C CA . GLN A 1 68 ? 5.711 -2.486 14.137 1.00 91.00 68 GLN A CA 1
ATOM 547 C C . GLN A 1 68 ? 6.168 -3.876 13.665 1.00 91.00 68 GLN A C 1
ATOM 549 O O . GLN A 1 68 ? 6.673 -4.013 12.545 1.00 91.00 68 GLN A O 1
ATOM 554 N N . SER A 1 69 ? 5.973 -4.910 14.492 1.00 91.75 69 SER A N 1
ATOM 555 C CA . SER A 1 69 ? 6.267 -6.305 14.135 1.00 91.75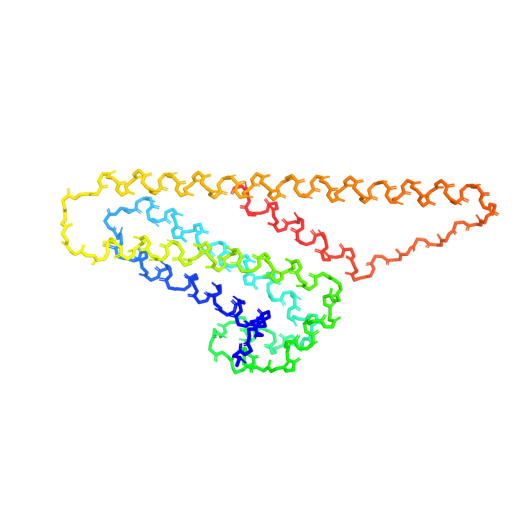 69 SER A CA 1
ATOM 556 C C . SER A 1 69 ? 5.444 -6.750 12.925 1.00 91.75 69 SER A C 1
ATOM 558 O O . SER A 1 69 ? 5.999 -7.271 11.961 1.00 91.75 69 SER A O 1
ATOM 560 N N . LEU A 1 70 ? 4.144 -6.440 12.923 1.00 88.62 70 LEU A N 1
ATOM 561 C CA . LEU A 1 70 ? 3.204 -6.770 11.853 1.00 88.62 70 LEU A CA 1
ATOM 562 C C . LEU A 1 70 ? 3.626 -6.181 10.495 1.00 88.62 70 LEU A C 1
ATOM 564 O O . LEU A 1 70 ? 3.519 -6.844 9.471 1.00 88.62 70 LEU A O 1
ATOM 568 N N . ILE A 1 71 ? 4.123 -4.944 10.468 1.00 88.62 71 ILE A N 1
ATOM 569 C CA . ILE A 1 71 ? 4.534 -4.264 9.224 1.00 88.62 71 ILE A CA 1
ATOM 570 C C . ILE A 1 71 ? 5.900 -4.739 8.709 1.00 88.62 71 ILE A C 1
ATOM 572 O O . ILE A 1 71 ? 6.181 -4.691 7.501 1.00 88.62 71 ILE A O 1
ATOM 576 N N . THR A 1 72 ? 6.765 -5.163 9.629 1.00 89.19 72 THR A N 1
ATOM 577 C CA . THR A 1 72 ? 8.129 -5.606 9.319 1.00 89.19 72 THR A CA 1
ATOM 578 C C . THR A 1 72 ? 8.148 -7.056 8.838 1.00 89.19 72 THR A C 1
ATOM 580 O O . THR A 1 72 ? 8.898 -7.375 7.916 1.00 89.19 72 THR A O 1
ATOM 583 N N . ASP A 1 73 ? 7.313 -7.908 9.432 1.00 89.12 73 ASP A N 1
ATOM 584 C CA . ASP A 1 73 ? 7.177 -9.322 9.098 1.00 89.12 73 ASP A CA 1
ATOM 585 C C . ASP A 1 73 ? 5.916 -9.557 8.251 1.00 89.12 73 ASP A C 1
ATOM 587 O O . ASP A 1 73 ? 4.784 -9.547 8.740 1.00 89.12 73 ASP A O 1
ATOM 591 N N . ASP A 1 74 ? 6.121 -9.772 6.951 1.00 83.75 74 ASP A N 1
ATOM 592 C CA . ASP A 1 74 ? 5.032 -10.043 6.014 1.00 83.75 74 ASP A CA 1
ATOM 593 C C . ASP A 1 74 ? 4.276 -11.338 6.407 1.00 83.75 74 ASP A C 1
ATOM 595 O O . ASP A 1 74 ? 3.069 -11.419 6.198 1.00 83.75 74 ASP A O 1
ATOM 599 N N . ASP A 1 75 ? 4.932 -12.321 7.038 1.00 86.06 75 ASP A N 1
ATOM 600 C CA . ASP A 1 75 ? 4.340 -13.614 7.427 1.00 86.06 75 ASP A CA 1
ATOM 601 C C . ASP A 1 75 ? 3.803 -13.633 8.873 1.00 86.06 75 ASP A C 1
ATOM 603 O O . ASP A 1 75 ? 3.432 -14.686 9.411 1.00 86.06 75 ASP A O 1
ATOM 607 N N . HIS A 1 76 ? 3.703 -12.462 9.504 1.00 89.81 76 HIS A N 1
ATOM 608 C CA . HIS A 1 76 ? 3.296 -12.334 10.895 1.00 89.81 76 HIS A CA 1
ATOM 609 C C . HIS A 1 76 ? 1.885 -12.893 11.147 1.00 89.81 76 HIS A C 1
ATOM 611 O O . HIS A 1 76 ? 0.916 -12.574 10.453 1.00 89.81 76 HIS A O 1
ATOM 617 N N . LYS A 1 77 ? 1.731 -13.701 12.205 1.00 90.38 77 LYS A N 1
ATOM 618 C CA . LYS A 1 77 ? 0.487 -14.441 12.517 1.00 90.38 77 LYS A CA 1
ATOM 619 C C . LYS A 1 77 ? -0.770 -13.568 12.633 1.00 90.38 77 LYS A C 1
ATOM 621 O O . LYS A 1 77 ? -1.861 -14.026 12.302 1.00 90.38 77 LYS A O 1
ATOM 626 N N . TYR A 1 78 ? -0.618 -12.321 13.078 1.00 87.81 78 TYR A N 1
ATOM 627 C CA . TYR A 1 78 ? -1.732 -11.387 13.269 1.00 87.81 78 TYR A CA 1
ATOM 628 C C . TYR A 1 78 ? -2.363 -10.931 11.945 1.00 87.81 78 TYR A C 1
ATOM 630 O O . TYR A 1 78 ? -3.526 -10.549 11.939 1.00 87.81 78 TYR A O 1
ATOM 638 N N . TRP A 1 79 ? -1.679 -11.080 10.801 1.00 85.75 79 TRP A N 1
ATOM 639 C CA . TRP A 1 79 ? -2.300 -10.901 9.480 1.00 85.75 79 TRP A CA 1
ATOM 640 C C . TRP A 1 79 ? -3.368 -11.955 9.159 1.00 85.75 79 TRP A C 1
ATOM 642 O O . TRP A 1 79 ? -4.002 -11.896 8.113 1.00 85.75 79 TRP A O 1
ATOM 652 N N . LYS A 1 80 ? -3.563 -12.967 10.005 1.00 85.88 80 LYS A N 1
ATOM 653 C CA . LYS A 1 80 ? -4.640 -13.958 9.857 1.00 85.88 80 LYS A CA 1
ATOM 654 C C . LYS A 1 80 ? -5.657 -13.874 10.991 1.00 85.88 80 LYS A C 1
ATOM 656 O O . LYS A 1 80 ? -6.568 -14.698 11.048 1.00 85.88 80 LYS A O 1
ATOM 661 N N . ASP A 1 81 ? -5.488 -12.911 11.892 1.00 88.31 81 ASP A N 1
ATOM 662 C CA . ASP A 1 81 ? -6.359 -12.730 13.039 1.00 88.31 81 ASP A CA 1
ATOM 663 C C . ASP A 1 81 ? -7.658 -12.029 12.619 1.00 88.31 81 ASP A C 1
ATOM 665 O O . ASP A 1 81 ? -7.645 -10.942 12.035 1.00 88.31 81 ASP A O 1
ATOM 669 N N . LYS A 1 82 ? -8.795 -12.663 12.917 1.00 87.94 82 LYS A N 1
ATOM 670 C CA . LYS A 1 82 ? -10.126 -12.109 12.633 1.00 87.94 82 LYS A CA 1
ATOM 671 C C . LYS A 1 82 ? -10.447 -10.924 13.542 1.00 87.94 82 LYS A C 1
ATOM 673 O O . LYS A 1 82 ? -11.208 -10.041 13.143 1.00 87.94 82 LYS A O 1
ATOM 678 N N . ASP A 1 83 ? -9.852 -10.879 14.731 1.00 90.06 83 ASP A N 1
ATOM 679 C CA . ASP A 1 83 ? -10.085 -9.793 15.677 1.00 90.06 83 ASP A CA 1
ATOM 680 C C . ASP A 1 83 ? -9.445 -8.493 15.189 1.00 90.06 83 ASP A C 1
ATOM 682 O O . ASP A 1 83 ? -10.041 -7.426 15.343 1.00 90.06 83 ASP A O 1
ATOM 686 N N . LEU A 1 84 ? -8.296 -8.577 14.508 1.00 87.88 84 LEU A N 1
ATOM 687 C CA . LEU A 1 84 ? -7.658 -7.426 13.867 1.00 87.88 84 LEU A CA 1
ATOM 688 C C . LEU A 1 84 ? -8.571 -6.798 12.808 1.00 87.88 84 LEU A C 1
ATOM 690 O O . LEU A 1 84 ? -8.735 -5.581 12.765 1.00 87.88 84 LEU A O 1
ATOM 694 N N . GLU A 1 85 ? -9.215 -7.615 11.974 1.00 87.31 85 GLU A N 1
ATOM 695 C CA . GLU A 1 85 ? -10.161 -7.118 10.974 1.00 87.31 85 GLU A CA 1
ATOM 696 C C . GLU A 1 85 ? -11.366 -6.427 11.627 1.00 87.31 85 GLU A C 1
ATOM 698 O O . GLU A 1 85 ? -11.767 -5.340 11.206 1.00 87.31 85 GLU A O 1
ATOM 703 N N . ALA A 1 86 ? -11.921 -7.021 12.687 1.00 90.12 86 ALA A N 1
ATOM 704 C CA . ALA A 1 86 ? -13.027 -6.421 13.424 1.00 90.12 86 ALA A CA 1
ATOM 705 C C . ALA A 1 86 ? -12.630 -5.084 14.074 1.00 90.12 86 ALA A C 1
ATOM 707 O O . ALA A 1 86 ? -13.422 -4.138 14.060 1.00 90.12 86 ALA A O 1
ATOM 708 N N . GLN A 1 87 ? -11.413 -4.983 14.614 1.00 89.00 87 GLN A N 1
ATOM 709 C CA . GLN A 1 87 ? -10.872 -3.750 15.193 1.00 89.00 87 GLN A CA 1
ATOM 710 C C . GLN A 1 87 ? -10.659 -2.669 14.130 1.00 89.00 87 GLN A C 1
ATOM 712 O O . GLN A 1 87 ? -11.138 -1.551 14.306 1.00 89.00 87 GLN A O 1
ATOM 717 N N . LEU A 1 88 ? -10.046 -3.014 12.995 1.00 87.12 88 LEU A N 1
ATOM 718 C CA . LEU A 1 88 ? -9.862 -2.109 11.857 1.00 87.12 88 LEU A CA 1
ATOM 719 C C . LEU A 1 88 ? -11.198 -1.599 11.314 1.00 87.12 88 LEU A C 1
ATOM 721 O O . LEU A 1 88 ? -11.359 -0.401 11.086 1.00 87.12 88 LEU A O 1
ATOM 725 N N . ARG A 1 89 ? -12.191 -2.484 11.172 1.00 90.69 89 ARG A N 1
ATOM 726 C CA . ARG A 1 89 ? -13.543 -2.101 10.750 1.00 90.69 89 ARG A CA 1
ATOM 727 C C . ARG A 1 89 ? -14.199 -1.137 11.733 1.00 90.69 89 ARG A C 1
ATOM 729 O O . ARG A 1 89 ? -14.793 -0.155 11.300 1.00 90.69 89 ARG A O 1
ATOM 736 N N . ARG A 1 90 ? -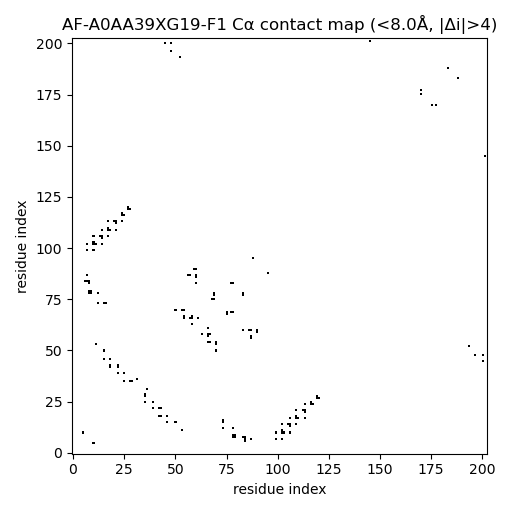14.091 -1.390 13.041 1.00 90.25 90 ARG A N 1
ATOM 737 C CA . ARG A 1 90 ? -14.623 -0.479 14.071 1.00 90.25 90 ARG A CA 1
ATOM 738 C C . ARG A 1 90 ? -13.913 0.872 14.054 1.00 90.25 90 ARG A C 1
ATOM 740 O O . ARG A 1 90 ? -14.582 1.888 14.180 1.00 90.25 90 ARG A O 1
ATOM 747 N N . HIS A 1 91 ? -12.594 0.873 13.882 1.00 87.81 91 HIS A N 1
ATOM 748 C CA . HIS A 1 91 ? -11.784 2.087 13.856 1.00 87.81 91 HIS A CA 1
ATOM 749 C C . HIS A 1 91 ? -12.094 2.967 12.635 1.00 87.81 91 HIS A C 1
ATOM 751 O O . HIS A 1 91 ? -12.288 4.169 12.779 1.00 87.81 91 HIS A O 1
ATOM 757 N N . MET A 1 92 ? -12.207 2.375 11.443 1.00 84.69 92 MET A N 1
ATOM 758 C CA . MET A 1 92 ? -12.508 3.115 10.208 1.00 84.69 92 MET A CA 1
ATOM 759 C C . MET A 1 92 ? -13.980 3.529 10.083 1.00 84.69 92 MET A C 1
ATOM 761 O O . MET A 1 92 ? -14.297 4.440 9.318 1.00 84.69 92 MET A O 1
ATOM 765 N N . GLY A 1 93 ? -14.883 2.853 10.800 1.00 91.75 93 GLY A N 1
ATOM 766 C CA . GLY A 1 93 ? -16.314 3.143 10.787 1.00 91.75 93 GLY A CA 1
ATOM 767 C C . GLY A 1 93 ? -16.898 3.113 9.372 1.00 91.75 93 GLY A C 1
ATOM 768 O O . GLY A 1 93 ? -16.769 2.124 8.650 1.00 91.75 93 GLY A O 1
ATOM 769 N N . GLU A 1 94 ? -17.529 4.214 8.973 1.00 89.25 94 GLU A N 1
ATOM 770 C CA . GLU A 1 94 ? -18.185 4.360 7.668 1.00 89.25 94 GLU A CA 1
ATOM 771 C C . GLU A 1 94 ? -17.212 4.436 6.487 1.00 89.25 94 GLU A C 1
ATOM 773 O O . GLU A 1 94 ? -17.643 4.181 5.372 1.00 89.25 94 GLU A O 1
ATOM 778 N N . LEU A 1 95 ? -15.922 4.729 6.716 1.00 84.50 95 LEU A N 1
ATOM 779 C CA . LEU A 1 95 ? -14.895 4.824 5.662 1.00 84.50 95 LEU A CA 1
ATOM 780 C C . LEU A 1 95 ? -14.280 3.470 5.283 1.00 84.50 95 LEU A C 1
ATOM 782 O O . LEU A 1 95 ? -13.465 3.370 4.361 1.00 84.50 95 LEU A O 1
ATOM 786 N N . HIS A 1 96 ? -14.625 2.419 6.026 1.00 86.31 96 HIS A N 1
ATOM 787 C CA . HIS A 1 96 ? -14.123 1.071 5.799 1.00 86.31 96 HIS A CA 1
ATOM 788 C C . HIS A 1 96 ? -14.336 0.551 4.357 1.00 86.31 96 HIS A C 1
ATOM 790 O O . HIS A 1 96 ? -13.382 0.008 3.793 1.00 86.31 96 HIS A O 1
ATOM 796 N N . PRO A 1 97 ? -15.525 0.660 3.723 1.00 86.56 97 PRO A N 1
ATOM 797 C CA . PRO A 1 97 ? -15.727 0.152 2.367 1.00 86.56 97 PRO A CA 1
ATOM 798 C C . PRO A 1 97 ? -14.932 0.926 1.305 1.00 86.56 97 PRO A C 1
ATOM 800 O O . PRO A 1 97 ? -14.382 0.295 0.402 1.00 86.56 97 PRO A O 1
ATOM 803 N N . GLU A 1 98 ? -14.807 2.253 1.406 1.00 84.94 98 GLU A N 1
ATOM 804 C CA . GLU A 1 98 ? -13.983 3.053 0.487 1.00 84.94 98 GLU A CA 1
ATOM 805 C C . GLU A 1 98 ? -12.507 2.684 0.609 1.00 84.94 98 GLU A C 1
ATOM 807 O O . GLU A 1 98 ? -11.807 2.534 -0.396 1.00 84.94 98 GLU A O 1
ATOM 812 N N . PHE A 1 99 ? -12.041 2.508 1.845 1.00 81.12 99 PHE A N 1
ATOM 813 C CA . PHE A 1 99 ? -10.681 2.083 2.126 1.00 81.12 99 PHE A CA 1
ATOM 814 C C . PHE A 1 99 ? -10.376 0.708 1.513 1.00 81.12 99 PHE A C 1
ATOM 816 O O . PHE A 1 99 ? -9.364 0.529 0.831 1.00 81.12 99 PHE A O 1
ATOM 823 N N . LEU A 1 100 ? -11.292 -0.246 1.693 1.00 84.12 100 LEU A N 1
ATOM 824 C CA . LEU A 1 100 ? -11.196 -1.590 1.127 1.00 84.12 100 LEU A CA 1
ATOM 825 C C . LEU A 1 100 ? -11.178 -1.551 -0.410 1.00 84.12 100 LEU A C 1
ATOM 827 O O . LEU A 1 100 ? -10.354 -2.223 -1.031 1.00 84.12 100 LEU A O 1
ATOM 831 N N . GLY A 1 101 ? -12.017 -0.710 -1.021 1.00 83.94 101 GLY A N 1
ATOM 832 C CA . GLY A 1 101 ? -12.019 -0.482 -2.467 1.00 83.94 101 GLY A CA 1
ATOM 833 C C . GLY A 1 101 ? -10.668 0.016 -2.989 1.00 83.94 101 GLY A C 1
ATOM 834 O O . GLY A 1 101 ? -10.133 -0.545 -3.945 1.00 83.94 101 GLY A O 1
ATOM 835 N N . ALA A 1 102 ? -10.067 1.006 -2.320 1.00 80.81 102 ALA A N 1
ATOM 836 C CA . ALA A 1 102 ? -8.752 1.529 -2.693 1.00 80.81 102 ALA A CA 1
ATOM 837 C C . ALA A 1 102 ? -7.641 0.470 -2.574 1.00 80.81 102 ALA A C 1
ATOM 839 O O . ALA A 1 102 ? -6.762 0.385 -3.435 1.00 80.81 102 ALA A O 1
ATOM 840 N N . LEU A 1 103 ? -7.680 -0.366 -1.533 1.00 79.88 103 LEU A N 1
ATOM 841 C CA . LEU A 1 103 ? -6.726 -1.463 -1.378 1.00 79.88 103 LEU A CA 1
ATOM 842 C C . LEU A 1 103 ? -6.868 -2.524 -2.476 1.00 79.88 103 LEU A C 1
ATOM 844 O O . LEU A 1 103 ? -5.857 -3.005 -2.995 1.00 79.88 103 LEU A O 1
ATOM 848 N N . GLU A 1 104 ? -8.095 -2.880 -2.861 1.00 82.75 104 GLU A N 1
ATOM 849 C CA . GLU A 1 104 ? -8.319 -3.868 -3.920 1.00 82.75 104 GLU A CA 1
ATOM 850 C C . GLU A 1 104 ? -7.852 -3.335 -5.286 1.00 82.75 104 GLU A C 1
ATOM 852 O O . GLU A 1 104 ? -7.277 -4.084 -6.077 1.00 82.75 104 GLU A O 1
ATOM 857 N N . GLU A 1 105 ? -7.994 -2.030 -5.547 1.00 82.38 105 GLU A N 1
ATOM 858 C CA . GLU A 1 105 ? -7.405 -1.385 -6.728 1.00 82.38 105 GLU A CA 1
ATOM 859 C C . GLU A 1 105 ? -5.873 -1.487 -6.744 1.00 82.38 105 GLU A C 1
ATOM 861 O O . GLU A 1 105 ? -5.290 -1.835 -7.776 1.00 82.38 105 GLU A O 1
ATOM 866 N N . VAL A 1 106 ? -5.212 -1.245 -5.604 1.00 78.75 106 VAL A N 1
ATOM 867 C CA . VAL A 1 106 ? -3.752 -1.402 -5.474 1.00 78.75 106 VAL A CA 1
ATOM 868 C C . VAL A 1 106 ? -3.341 -2.848 -5.735 1.00 78.75 106 VAL A C 1
ATOM 870 O O . VAL A 1 106 ? -2.434 -3.099 -6.531 1.00 78.75 106 VAL A O 1
ATOM 873 N N . LYS A 1 107 ? -4.026 -3.813 -5.120 1.00 81.94 107 LYS A N 1
ATOM 874 C CA . LYS A 1 107 ? -3.772 -5.242 -5.329 1.00 81.94 107 LYS A CA 1
ATOM 875 C C . LYS A 1 107 ? -3.955 -5.641 -6.793 1.00 81.94 107 LYS A C 1
ATOM 877 O O . LYS A 1 107 ? -3.090 -6.313 -7.353 1.00 81.94 107 LYS A O 1
ATOM 882 N N . LYS A 1 108 ? -5.030 -5.187 -7.442 1.00 83.62 108 LYS A N 1
ATOM 883 C CA . LYS A 1 108 ? -5.275 -5.421 -8.871 1.00 83.62 108 LYS A CA 1
ATOM 884 C C . LYS A 1 108 ? -4.153 -4.844 -9.733 1.00 83.62 108 LYS A C 1
ATOM 886 O O . LYS A 1 108 ? -3.676 -5.532 -10.633 1.00 83.62 108 LYS A O 1
ATOM 891 N N . ALA A 1 109 ? -3.699 -3.625 -9.442 1.00 81.00 109 ALA A N 1
ATOM 892 C CA . ALA A 1 109 ? -2.572 -3.020 -10.144 1.00 81.00 109 ALA A CA 1
ATOM 893 C C . ALA A 1 109 ? -1.293 -3.855 -9.966 1.00 81.00 109 ALA A C 1
ATOM 895 O O . ALA A 1 109 ? -0.622 -4.151 -10.950 1.00 81.00 109 ALA A O 1
ATOM 896 N N . LEU A 1 110 ? -0.987 -4.311 -8.748 1.00 80.56 110 LEU A N 1
ATOM 897 C CA . LEU A 1 110 ? 0.175 -5.166 -8.478 1.00 80.56 110 LEU A CA 1
ATOM 898 C C . LEU A 1 110 ? 0.110 -6.496 -9.244 1.00 80.56 110 LEU A C 1
ATOM 900 O O . LEU A 1 110 ? 1.093 -6.869 -9.881 1.00 80.56 110 LEU A O 1
ATOM 904 N N . MET A 1 111 ? -1.047 -7.167 -9.256 1.00 83.38 111 MET A N 1
ATOM 905 C CA . MET A 1 111 ? -1.255 -8.401 -10.029 1.00 83.38 111 MET A CA 1
ATOM 906 C C . MET A 1 111 ? -1.081 -8.175 -11.536 1.00 83.38 111 MET A C 1
ATOM 908 O O . MET A 1 111 ? -0.506 -9.013 -12.228 1.00 83.38 111 MET A O 1
ATOM 912 N N . GLN A 1 112 ? -1.544 -7.037 -12.056 1.00 82.38 112 GLN A N 1
ATOM 913 C CA . GLN A 1 112 ? -1.346 -6.673 -13.459 1.00 82.38 112 GLN A CA 1
ATOM 914 C C . GLN A 1 112 ? 0.132 -6.417 -13.786 1.00 82.38 112 GLN A C 1
ATOM 916 O O . GLN A 1 112 ? 0.585 -6.856 -14.845 1.00 82.38 112 GLN A O 1
ATOM 921 N N . ILE A 1 113 ? 0.894 -5.755 -12.895 1.00 79.62 113 ILE A N 1
ATOM 922 C CA . ILE A 1 113 ? 2.353 -5.598 -13.074 1.00 79.62 113 ILE A CA 1
ATOM 923 C C . ILE A 1 113 ? 2.976 -6.987 -13.118 1.00 79.62 113 ILE A C 1
ATOM 925 O O . ILE A 1 113 ? 3.785 -7.294 -13.989 1.00 79.62 113 ILE A O 1
ATOM 929 N N . GLU A 1 114 ? 2.597 -7.830 -12.162 1.00 82.19 114 GLU A N 1
ATOM 930 C CA . GLU A 1 114 ? 3.183 -9.143 -11.990 1.00 82.19 114 GLU A CA 1
ATOM 931 C C . GLU A 1 114 ? 2.961 -10.041 -13.213 1.00 82.19 114 GLU A C 1
ATOM 933 O O . GLU A 1 114 ? 3.904 -10.711 -13.645 1.00 82.19 114 GLU A O 1
ATOM 938 N N . ALA A 1 115 ? 1.742 -10.052 -13.759 1.00 81.94 115 ALA A N 1
ATOM 939 C CA . ALA A 1 115 ? 1.379 -10.837 -14.934 1.00 81.94 115 ALA A CA 1
ATOM 940 C C . ALA A 1 115 ? 2.186 -10.414 -16.165 1.00 81.94 115 ALA A C 1
ATOM 942 O O . ALA A 1 115 ? 2.714 -11.262 -16.878 1.00 81.94 115 ALA A O 1
ATOM 943 N N . LYS A 1 116 ? 2.357 -9.106 -16.375 1.00 77.62 116 LYS A N 1
ATOM 944 C CA . LYS A 1 116 ? 3.168 -8.598 -17.485 1.00 77.62 116 LYS A CA 1
ATOM 945 C C . LYS A 1 116 ? 4.647 -8.891 -17.290 1.00 77.62 116 LYS A C 1
ATOM 947 O O . LYS A 1 116 ? 5.287 -9.377 -18.208 1.00 77.62 116 LYS A O 1
ATOM 952 N N . LEU A 1 117 ? 5.182 -8.715 -16.078 1.00 74.94 117 LEU A N 1
ATOM 953 C CA . LEU A 1 117 ? 6.565 -9.097 -15.767 1.00 74.94 117 LEU A CA 1
ATOM 954 C C . LEU A 1 117 ? 6.832 -10.600 -15.933 1.00 74.94 117 LEU A C 1
ATOM 956 O O . LEU A 1 117 ? 7.982 -10.984 -16.128 1.00 74.94 117 LEU A O 1
ATOM 960 N N . ALA A 1 118 ? 5.809 -11.454 -15.849 1.00 78.56 118 ALA A N 1
ATOM 961 C CA . ALA A 1 118 ? 5.967 -12.884 -16.091 1.00 78.56 118 ALA A CA 1
ATOM 962 C C . ALA A 1 118 ? 6.286 -13.202 -17.563 1.00 78.56 118 ALA A C 1
ATOM 964 O O . ALA A 1 118 ? 7.011 -14.163 -17.809 1.00 78.56 118 ALA A O 1
ATOM 965 N N . VAL A 1 119 ? 5.829 -12.378 -18.517 1.00 75.56 119 VAL A N 1
ATOM 966 C CA . VAL A 1 119 ? 6.149 -12.517 -19.953 1.00 75.56 119 VAL A CA 1
ATOM 967 C C . VAL A 1 119 ? 7.661 -12.424 -20.179 1.00 75.56 119 VAL A C 1
ATOM 969 O O . VAL A 1 119 ? 8.251 -13.249 -20.867 1.00 75.56 119 VAL A O 1
ATOM 972 N N . PHE A 1 120 ? 8.316 -11.502 -19.473 1.00 65.38 120 PHE A N 1
ATOM 973 C CA . PHE A 1 120 ? 9.760 -11.272 -19.546 1.00 65.38 120 PHE A CA 1
ATOM 974 C C . PHE A 1 120 ? 10.632 -12.365 -18.921 1.00 65.38 120 PHE A C 1
ATOM 976 O O . PHE A 1 120 ? 11.852 -12.346 -19.084 1.00 65.38 120 PHE A O 1
ATOM 983 N N . ALA A 1 121 ? 10.049 -13.269 -18.131 1.00 63.94 121 ALA A N 1
ATOM 984 C CA . ALA A 1 121 ? 10.793 -14.360 -17.510 1.00 63.94 121 ALA A CA 1
ATOM 985 C C . ALA A 1 121 ? 11.036 -15.531 -18.482 1.00 63.94 121 ALA A C 1
ATOM 987 O O . ALA A 1 121 ? 11.831 -16.418 -18.166 1.00 63.94 121 ALA A O 1
ATOM 988 N N . ALA A 1 122 ? 10.382 -15.538 -19.651 1.00 59.31 122 ALA A N 1
ATOM 989 C CA . ALA A 1 122 ? 10.655 -16.498 -20.711 1.00 59.31 122 ALA A CA 1
ATOM 990 C C . ALA A 1 122 ? 11.993 -16.152 -21.410 1.00 59.31 122 ALA A C 1
ATOM 992 O O . ALA A 1 122 ? 12.224 -14.991 -21.745 1.00 59.31 122 ALA A O 1
ATOM 993 N N . PRO A 1 123 ? 12.903 -17.121 -21.618 1.00 54.88 123 PRO A N 1
ATOM 994 C CA . PRO A 1 123 ? 14.289 -16.854 -22.014 1.00 54.88 123 PRO A CA 1
ATOM 995 C C . PRO A 1 123 ? 14.503 -16.492 -23.498 1.00 54.88 123 PRO A C 1
ATOM 997 O O . PRO A 1 123 ? 15.654 -16.467 -23.940 1.00 54.88 123 PRO A O 1
ATOM 1000 N N . ASP A 1 124 ? 13.458 -16.197 -24.275 1.00 55.28 124 ASP A N 1
ATOM 1001 C CA . ASP A 1 124 ? 13.622 -15.947 -25.710 1.00 55.28 124 ASP A CA 1
ATOM 1002 C C . ASP A 1 124 ? 13.919 -14.469 -26.003 1.00 55.28 124 ASP A C 1
ATOM 1004 O O . ASP A 1 124 ? 13.147 -13.560 -25.708 1.00 55.28 124 ASP A O 1
ATOM 1008 N N . THR A 1 125 ? 15.125 -14.209 -26.499 1.00 57.25 125 THR A N 1
ATOM 1009 C CA . THR A 1 125 ? 15.867 -12.961 -26.250 1.00 57.25 125 THR A CA 1
ATOM 1010 C C . THR A 1 125 ? 15.770 -11.929 -27.381 1.00 57.25 125 THR A C 1
ATOM 1012 O O . THR A 1 125 ? 16.655 -11.084 -27.516 1.00 57.25 125 THR A O 1
ATOM 1015 N N . THR A 1 126 ? 14.725 -11.951 -28.213 1.00 54.31 126 THR A N 1
ATOM 1016 C CA . THR A 1 126 ? 14.703 -11.138 -29.451 1.00 54.31 126 THR A CA 1
ATOM 1017 C C . THR A 1 126 ? 13.568 -10.119 -29.599 1.00 54.31 126 THR A C 1
ATOM 1019 O O . THR A 1 126 ? 13.644 -9.297 -30.511 1.00 54.31 126 THR A O 1
ATOM 1022 N N . GLU A 1 127 ? 12.606 -10.034 -28.673 1.00 58.50 127 GLU A N 1
ATOM 1023 C CA . GLU A 1 127 ? 11.382 -9.224 -28.873 1.00 58.50 127 GLU A CA 1
ATOM 1024 C C . GLU A 1 127 ? 11.173 -8.067 -27.868 1.00 58.50 127 GLU A C 1
ATOM 1026 O O . GLU A 1 127 ? 10.073 -7.589 -27.637 1.00 58.50 127 GLU A O 1
ATOM 1031 N N . TYR A 1 128 ? 12.240 -7.509 -27.293 1.00 59.09 128 TYR A N 1
ATOM 1032 C CA . TYR A 1 128 ? 12.108 -6.506 -26.219 1.00 59.09 128 TYR A CA 1
ATOM 1033 C C . TYR A 1 128 ? 11.692 -5.078 -26.646 1.00 59.09 128 TYR A C 1
ATOM 1035 O O . TYR A 1 128 ? 11.721 -4.149 -25.832 1.00 59.09 128 TYR A O 1
ATOM 1043 N N . LYS A 1 129 ? 11.370 -4.829 -27.921 1.00 59.91 129 LYS A N 1
ATOM 1044 C CA . LYS A 1 129 ? 10.936 -3.487 -28.370 1.00 59.91 129 LYS A CA 1
ATOM 1045 C C . LYS A 1 129 ? 9.478 -3.208 -28.017 1.00 59.91 129 LYS A C 1
ATOM 1047 O O . LYS A 1 129 ? 9.176 -2.091 -27.588 1.00 59.91 129 LYS A O 1
ATOM 1052 N N . ASP A 1 130 ? 8.625 -4.216 -28.139 1.00 65.62 130 ASP A N 1
ATOM 1053 C CA . ASP A 1 130 ? 7.198 -4.107 -27.827 1.00 65.62 130 ASP A CA 1
ATOM 1054 C C . ASP A 1 130 ? 6.984 -4.041 -26.310 1.00 65.62 130 ASP A C 1
ATOM 1056 O O . ASP A 1 130 ? 6.232 -3.212 -25.797 1.00 65.62 130 ASP A O 1
ATOM 1060 N N . ASP A 1 131 ? 7.822 -4.761 -25.580 1.00 62.22 131 ASP A N 1
ATOM 1061 C CA . ASP A 1 131 ? 7.962 -4.701 -24.133 1.00 62.22 131 ASP A CA 1
ATOM 1062 C C . ASP A 1 131 ? 8.272 -3.301 -23.568 1.00 62.22 131 ASP A C 1
ATOM 1064 O O . ASP A 1 131 ? 7.733 -2.882 -22.539 1.00 62.22 131 ASP A O 1
ATOM 1068 N N . ILE A 1 132 ? 9.145 -2.533 -24.234 1.00 67.12 132 ILE A N 1
ATOM 1069 C CA . ILE A 1 132 ? 9.451 -1.147 -23.840 1.00 67.12 132 ILE A CA 1
ATOM 1070 C C . ILE A 1 132 ? 8.236 -0.240 -24.080 1.00 67.12 132 ILE A C 1
ATOM 1072 O O . ILE A 1 132 ? 8.028 0.722 -23.330 1.00 67.12 132 ILE A O 1
ATOM 1076 N N . ALA A 1 133 ? 7.444 -0.510 -25.121 1.00 72.56 133 ALA A N 1
ATOM 1077 C CA . ALA A 1 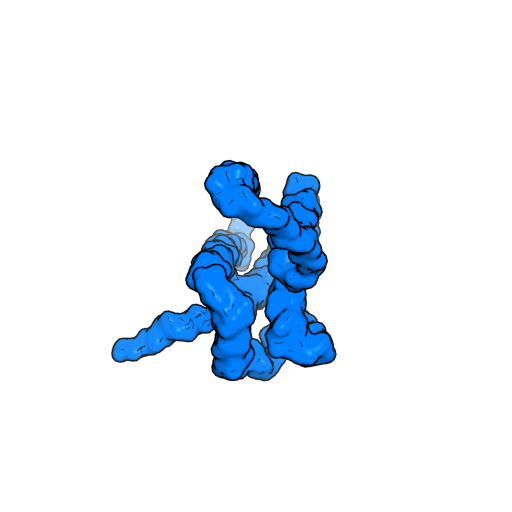133 ? 6.217 0.230 -25.390 1.00 72.56 133 ALA A CA 1
ATOM 1078 C C . ALA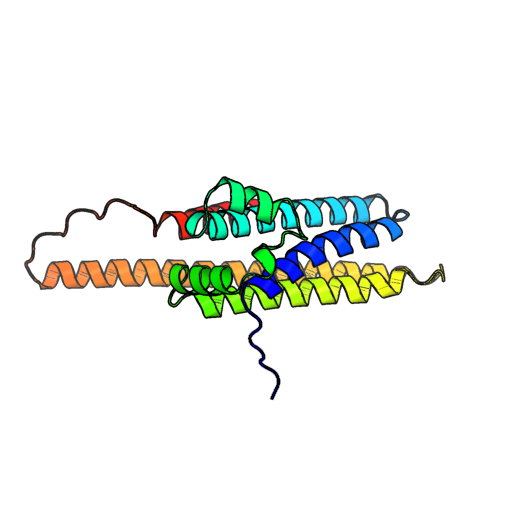 A 1 133 ? 5.160 -0.044 -24.307 1.00 72.56 133 ALA A C 1
ATOM 1080 O O . ALA A 1 133 ? 4.606 0.914 -23.760 1.00 72.56 133 ALA A O 1
ATOM 1081 N N . GLU A 1 134 ? 4.982 -1.304 -23.898 1.00 69.56 134 GLU A N 1
ATOM 1082 C CA . GLU A 1 134 ? 4.118 -1.658 -22.764 1.00 69.56 134 GLU A CA 1
ATOM 1083 C C . GLU A 1 134 ? 4.572 -0.985 -21.461 1.00 69.56 134 GLU A C 1
ATOM 1085 O O . GLU A 1 134 ? 3.762 -0.417 -20.726 1.00 69.56 134 GLU A O 1
ATOM 1090 N N . LEU A 1 135 ? 5.877 -0.970 -21.177 1.00 69.12 135 LEU A N 1
ATOM 1091 C CA . LEU A 1 135 ? 6.427 -0.307 -19.987 1.00 69.12 135 LEU A CA 1
ATOM 1092 C C . LEU A 1 135 ? 6.143 1.204 -19.972 1.00 69.12 135 LEU A C 1
ATOM 1094 O O . LEU A 1 135 ? 5.896 1.798 -18.918 1.00 69.12 135 LEU A O 1
ATOM 1098 N N . LYS A 1 136 ? 6.139 1.850 -21.141 1.00 75.50 136 LYS A N 1
ATOM 1099 C CA . LYS A 1 136 ? 5.761 3.265 -21.273 1.00 75.50 136 LYS A CA 1
ATOM 1100 C C . LYS A 1 136 ? 4.268 3.485 -21.052 1.00 75.50 136 LYS A C 1
ATOM 1102 O O . LYS A 1 136 ? 3.901 4.479 -20.419 1.00 75.50 136 LYS A O 1
ATOM 1107 N N . GLU A 1 137 ? 3.424 2.576 -21.527 1.00 81.75 137 GLU A N 1
ATOM 1108 C CA . GLU A 1 137 ? 1.983 2.608 -21.270 1.00 81.75 137 GLU A CA 1
ATOM 1109 C C . GLU A 1 137 ? 1.686 2.489 -19.769 1.00 81.75 137 GLU A C 1
ATOM 1111 O O . GLU A 1 137 ? 0.895 3.255 -19.224 1.00 81.75 137 GLU A O 1
ATOM 1116 N N . TRP A 1 138 ? 2.426 1.640 -19.058 1.00 67.69 138 TRP A N 1
ATOM 1117 C CA . TRP A 1 138 ? 2.360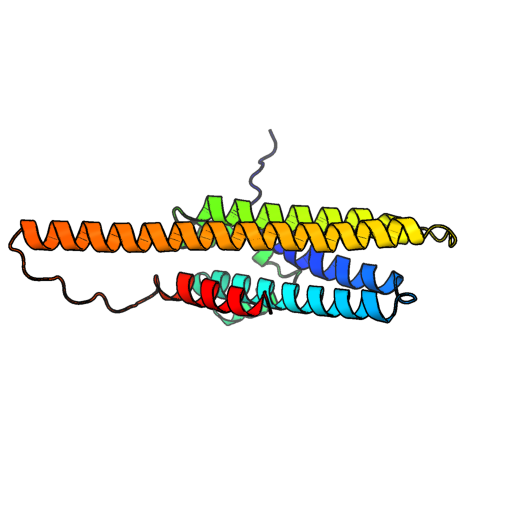 1.519 -17.599 1.00 67.69 138 TRP A CA 1
ATOM 1118 C C . TRP A 1 138 ? 2.672 2.809 -16.858 1.00 67.69 138 TRP A C 1
ATOM 1120 O O . TRP A 1 138 ? 1.962 3.223 -15.937 1.00 67.69 138 TRP A O 1
ATOM 1130 N N . ILE A 1 139 ? 3.732 3.487 -17.285 1.00 72.12 139 ILE A N 1
ATOM 1131 C CA . ILE A 1 139 ? 4.086 4.798 -16.748 1.00 72.12 139 ILE A CA 1
ATOM 1132 C C . ILE A 1 139 ? 2.961 5.807 -17.027 1.00 72.12 139 ILE A C 1
ATOM 1134 O O . ILE A 1 139 ? 2.727 6.704 -16.212 1.00 72.12 139 ILE A O 1
ATOM 1138 N N . ALA A 1 140 ? 2.253 5.685 -18.153 1.00 74.38 140 ALA A N 1
ATOM 1139 C CA . ALA A 1 140 ? 1.102 6.524 -18.468 1.00 74.38 140 ALA A CA 1
ATOM 1140 C C . ALA A 1 140 ? -0.120 6.199 -17.591 1.00 74.38 140 ALA A C 1
ATOM 1142 O O . ALA A 1 140 ? -0.763 7.128 -17.101 1.00 74.38 140 ALA A O 1
ATOM 1143 N N . GLU A 1 141 ? -0.403 4.927 -17.314 1.00 74.31 141 GLU A N 1
ATOM 1144 C CA . GLU A 1 141 ? -1.525 4.525 -16.459 1.00 74.31 141 GLU A CA 1
ATOM 1145 C C . GLU A 1 141 ? -1.322 4.967 -15.006 1.00 74.31 141 GLU A C 1
ATOM 1147 O O . GLU A 1 141 ? -2.188 5.613 -14.414 1.00 74.31 141 GLU A O 1
ATOM 1152 N N . LEU A 1 142 ? -0.113 4.790 -14.467 1.00 67.88 142 LEU A N 1
ATOM 1153 C CA . LEU A 1 142 ? 0.250 5.334 -13.154 1.00 67.88 142 LEU A CA 1
ATOM 1154 C C . LEU A 1 142 ? 0.085 6.865 -13.096 1.00 67.88 142 LEU A C 1
ATOM 1156 O O . LEU A 1 142 ? -0.290 7.426 -12.059 1.00 67.88 142 LEU A O 1
ATOM 1160 N N . LYS A 1 143 ? 0.317 7.572 -14.212 1.00 74.50 143 LYS A N 1
ATOM 1161 C CA . LYS A 1 143 ? 0.032 9.014 -14.318 1.00 74.50 143 LYS A CA 1
ATOM 1162 C C . LYS A 1 143 ? -1.473 9.317 -14.349 1.00 74.50 143 LYS A C 1
ATOM 1164 O O . LYS A 1 143 ? -1.862 10.365 -13.824 1.00 74.50 143 LYS A O 1
ATOM 1169 N N . ARG A 1 144 ? -2.320 8.452 -14.920 1.00 77.31 144 ARG A N 1
ATOM 1170 C CA . ARG A 1 144 ? -3.789 8.608 -14.888 1.00 77.31 144 ARG A CA 1
ATOM 1171 C C . ARG A 1 144 ? -4.337 8.421 -13.478 1.00 77.31 144 ARG A C 1
ATOM 1173 O O . ARG A 1 144 ? -5.029 9.318 -12.998 1.00 77.31 144 ARG A O 1
ATOM 1180 N N . ILE A 1 145 ? -3.935 7.356 -12.784 1.00 66.19 145 ILE A N 1
ATOM 1181 C CA . ILE A 1 145 ? -4.314 7.099 -11.382 1.00 66.19 145 ILE A CA 1
ATOM 1182 C C . ILE A 1 145 ? -3.920 8.295 -10.498 1.00 66.19 145 ILE A C 1
ATOM 1184 O O . ILE A 1 145 ? -4.718 8.810 -9.715 1.00 66.19 145 ILE A O 1
ATOM 1188 N N . ARG A 1 146 ? -2.724 8.861 -10.720 1.00 67.69 146 ARG A N 1
ATOM 1189 C CA . ARG A 1 146 ? -2.283 10.115 -10.082 1.00 67.69 146 ARG A CA 1
ATOM 1190 C C . ARG A 1 146 ? -3.220 11.298 -10.350 1.00 67.69 146 ARG A C 1
ATOM 1192 O O . ARG A 1 146 ? -3.431 12.117 -9.454 1.00 67.69 146 ARG A O 1
ATOM 1199 N N . LYS A 1 147 ? -3.745 11.446 -11.570 1.00 76.69 147 LYS A N 1
ATOM 1200 C CA . LYS A 1 147 ? -4.677 12.530 -11.925 1.00 76.69 147 LYS A CA 1
ATOM 1201 C C . LYS A 1 147 ? -6.023 12.349 -11.219 1.00 76.69 147 LYS A C 1
ATOM 1203 O O . LYS A 1 147 ? -6.541 13.333 -10.697 1.00 76.69 147 LYS A O 1
ATOM 1208 N N . LEU A 1 148 ? -6.522 11.118 -11.136 1.00 69.12 148 LEU A N 1
ATOM 1209 C CA . LEU A 1 148 ? -7.764 10.781 -10.436 1.00 69.12 148 LEU A CA 1
ATOM 1210 C C . LEU A 1 148 ? -7.665 11.063 -8.927 1.00 69.12 148 LEU A C 1
ATOM 1212 O O . LEU A 1 148 ? -8.502 11.757 -8.353 1.00 69.12 148 LEU A O 1
ATOM 1216 N N . ALA A 1 149 ? -6.567 10.648 -8.292 1.00 65.88 149 ALA A N 1
ATOM 1217 C CA . ALA A 1 149 ? -6.324 10.947 -6.881 1.00 65.88 149 ALA A CA 1
ATOM 1218 C C . ALA A 1 149 ? -6.299 12.466 -6.600 1.00 65.88 149 ALA A C 1
ATOM 1220 O O . ALA A 1 149 ? -6.713 12.919 -5.532 1.00 65.88 149 ALA A O 1
ATOM 1221 N N . ARG A 1 150 ? -5.852 13.288 -7.565 1.00 70.88 150 ARG A N 1
ATOM 1222 C CA . ARG A 1 150 ? -5.901 14.759 -7.459 1.00 70.88 150 ARG A CA 1
ATOM 1223 C C . ARG A 1 150 ? -7.321 15.306 -7.583 1.00 70.88 150 ARG A C 1
ATOM 1225 O O . ARG A 1 150 ? -7.643 16.257 -6.875 1.00 70.88 150 ARG A O 1
ATOM 1232 N N . THR A 1 151 ? -8.153 14.759 -8.470 1.00 79.81 151 THR A N 1
ATOM 1233 C CA . THR A 1 151 ? -9.547 15.210 -8.609 1.00 79.81 151 THR A CA 1
ATOM 1234 C C . THR A 1 151 ? -10.357 14.863 -7.367 1.00 79.81 151 THR A C 1
ATOM 1236 O O . THR A 1 151 ? -11.053 15.739 -6.862 1.00 79.81 151 THR A O 1
ATOM 1239 N N . MET A 1 152 ? -10.163 13.665 -6.803 1.00 73.12 152 MET A N 1
ATOM 1240 C CA . MET A 1 152 ? -10.816 13.247 -5.556 1.00 73.12 152 MET A CA 1
ATOM 1241 C C . MET A 1 152 ? -10.453 14.148 -4.370 1.00 73.12 152 MET A C 1
ATOM 1243 O O . MET A 1 152 ? -11.321 14.523 -3.582 1.00 73.12 152 MET A O 1
ATOM 1247 N N . ARG A 1 153 ? -9.189 14.582 -4.267 1.00 69.19 153 ARG A N 1
ATOM 1248 C CA . ARG A 1 153 ? -8.790 15.560 -3.239 1.00 69.19 153 ARG A CA 1
ATOM 1249 C C . ARG A 1 153 ? -9.435 16.917 -3.423 1.00 69.19 153 ARG A C 1
ATOM 1251 O O . ARG A 1 153 ? -9.859 17.517 -2.444 1.00 69.19 153 ARG A O 1
ATOM 1258 N N . LYS A 1 154 ? -9.501 17.412 -4.660 1.00 81.94 154 LYS A N 1
ATOM 1259 C CA . LYS A 1 154 ? -10.152 18.697 -4.938 1.00 81.94 154 LYS A CA 1
ATOM 1260 C C . LYS A 1 154 ? -11.629 18.647 -4.557 1.00 81.94 154 LYS A C 1
ATOM 1262 O O . LYS A 1 154 ? -12.097 19.578 -3.915 1.00 81.94 154 LYS A O 1
ATOM 1267 N N . SER A 1 155 ? -12.329 17.559 -4.881 1.00 82.62 155 SER A N 1
ATOM 1268 C CA . SER A 1 155 ? -13.723 17.381 -4.465 1.00 82.62 155 SER A CA 1
ATOM 1269 C C . SER A 1 155 ? -13.872 17.248 -2.949 1.00 82.62 155 SER A C 1
ATOM 1271 O O . SER A 1 155 ? -14.771 17.861 -2.390 1.00 82.62 155 SER A O 1
ATOM 1273 N N . ALA A 1 156 ? -12.984 16.519 -2.264 1.00 75.38 156 ALA A N 1
ATOM 1274 C CA . ALA A 1 156 ? -13.030 16.395 -0.805 1.00 75.38 156 ALA A CA 1
ATOM 1275 C C . ALA A 1 156 ? -12.784 17.742 -0.102 1.00 75.38 156 ALA A C 1
ATOM 1277 O O . ALA A 1 156 ? -13.508 18.099 0.821 1.00 75.38 156 ALA A O 1
ATOM 1278 N N . ALA A 1 157 ? -11.817 18.529 -0.582 1.00 82.44 157 ALA A N 1
ATOM 1279 C CA . ALA A 1 157 ? -11.529 19.857 -0.047 1.00 82.44 157 ALA A CA 1
ATOM 1280 C C . ALA A 1 157 ? -12.662 20.865 -0.309 1.00 82.44 157 ALA A C 1
ATOM 1282 O O . ALA A 1 157 ? -12.911 21.727 0.528 1.00 82.44 157 ALA A O 1
ATOM 1283 N N . LEU A 1 158 ? -13.348 20.770 -1.455 1.00 88.44 158 LEU A N 1
ATOM 1284 C CA . LEU A 1 158 ? -14.529 21.591 -1.738 1.00 88.44 158 LEU A CA 1
ATOM 1285 C C . LEU A 1 158 ? -15.687 21.236 -0.804 1.00 88.44 158 LEU A C 1
ATOM 1287 O O . LEU A 1 158 ? -16.247 22.139 -0.197 1.00 88.44 158 LEU A O 1
ATOM 1291 N N . ARG A 1 159 ? -15.959 19.941 -0.604 1.00 83.06 159 ARG A N 1
ATOM 1292 C CA . ARG A 1 159 ? -16.981 19.476 0.349 1.00 83.06 159 ARG A CA 1
ATOM 1293 C C . ARG A 1 159 ? -16.684 19.922 1.780 1.00 83.06 159 ARG A C 1
ATOM 1295 O O . ARG A 1 159 ? -17.592 20.357 2.474 1.00 83.06 159 ARG A O 1
ATOM 1302 N N . ALA A 1 160 ? -15.419 19.873 2.205 1.00 84.62 160 ALA A N 1
ATOM 1303 C CA . ALA A 1 160 ? -15.016 20.371 3.520 1.00 84.62 160 ALA A CA 1
ATOM 1304 C C . ALA A 1 160 ? -15.313 21.876 3.667 1.00 84.62 160 ALA A C 1
ATOM 1306 O O . ALA A 1 160 ? -15.945 22.286 4.636 1.00 84.62 160 ALA A O 1
ATOM 1307 N N . LYS A 1 161 ? -14.957 22.688 2.663 1.00 90.44 161 LYS A N 1
ATOM 1308 C CA . LYS A 1 161 ? -15.258 24.130 2.657 1.00 90.44 161 LYS A CA 1
ATOM 1309 C C . LYS A 1 161 ? -16.755 24.435 2.606 1.00 90.44 161 LYS A C 1
ATOM 1311 O O . LYS A 1 161 ? -17.199 25.381 3.247 1.00 90.44 161 LYS A O 1
ATOM 1316 N N . GLU A 1 162 ? -17.528 23.660 1.847 1.00 92.31 162 GLU A N 1
ATOM 1317 C CA . GLU A 1 162 ? -18.990 23.774 1.811 1.00 92.31 162 GLU A CA 1
ATOM 1318 C C . GLU A 1 162 ? -19.594 23.451 3.179 1.00 92.31 162 GLU A C 1
ATOM 1320 O O . GLU A 1 162 ? -20.420 24.219 3.661 1.00 92.31 162 GLU A O 1
ATOM 1325 N N . SER A 1 163 ? -19.114 22.398 3.851 1.00 86.25 163 SER A N 1
ATOM 1326 C CA . SER A 1 163 ? -19.565 22.055 5.204 1.00 86.25 163 SER A CA 1
ATOM 1327 C C . SER A 1 163 ? -19.185 23.111 6.252 1.00 86.25 163 SER A C 1
ATOM 1329 O O . SER A 1 163 ? -19.993 23.418 7.123 1.00 86.25 163 SER A O 1
ATOM 1331 N N . GLU A 1 164 ? -17.999 23.729 6.149 1.00 89.69 164 GLU A N 1
ATOM 1332 C CA . GLU A 1 164 ? -17.592 24.846 7.015 1.00 89.69 164 GLU A CA 1
ATOM 1333 C C . GLU A 1 164 ? -18.476 26.077 6.798 1.00 89.69 164 GLU A C 1
ATOM 1335 O O . GLU A 1 164 ? -18.889 26.714 7.767 1.00 89.69 164 GLU A O 1
ATOM 1340 N N . LYS A 1 165 ? -18.801 26.391 5.536 1.00 91.19 165 LYS A N 1
ATOM 1341 C CA . LYS A 1 165 ? -19.689 27.504 5.194 1.00 91.19 165 LYS A CA 1
ATOM 1342 C C . LYS A 1 165 ? -21.115 27.257 5.684 1.00 91.19 165 LYS A C 1
ATOM 1344 O O . LYS A 1 165 ? -21.677 28.130 6.329 1.00 91.19 165 LYS A O 1
ATOM 1349 N N . GLU A 1 166 ? -21.675 26.071 5.443 1.00 88.50 166 GLU A N 1
ATOM 1350 C CA . GLU A 1 166 ? -23.020 25.717 5.911 1.00 88.50 166 GLU A CA 1
ATOM 1351 C C . GLU A 1 166 ? -23.111 25.766 7.445 1.00 88.50 166 GLU A C 1
ATOM 1353 O O . GLU A 1 166 ? -24.096 26.250 8.003 1.00 88.50 166 GLU A O 1
ATOM 1358 N N . ASN A 1 167 ? -22.061 25.322 8.144 1.00 84.06 167 ASN A N 1
ATOM 1359 C CA . ASN A 1 167 ? -21.995 25.404 9.600 1.00 84.06 167 ASN A CA 1
ATOM 1360 C C . ASN A 1 167 ? -21.880 26.859 10.098 1.00 84.06 167 ASN A C 1
ATOM 1362 O O . ASN A 1 167 ? -22.500 27.214 11.099 1.00 84.06 167 ASN A O 1
ATOM 1366 N N . ALA A 1 168 ? -21.132 27.713 9.389 1.00 83.94 168 ALA A N 1
ATOM 1367 C CA . ALA A 1 168 ? -21.041 29.143 9.683 1.00 83.94 168 ALA A CA 1
ATOM 1368 C C . ALA A 1 168 ? -22.367 29.881 9.424 1.00 83.94 168 ALA A C 1
ATOM 1370 O O . ALA A 1 168 ? -22.769 30.706 10.240 1.00 83.94 168 ALA A O 1
ATOM 1371 N N . ASP A 1 169 ? -23.077 29.562 8.341 1.00 85.88 169 ASP A N 1
ATOM 1372 C CA . ASP A 1 169 ? -24.374 30.169 8.022 1.00 85.88 169 ASP A CA 1
ATOM 1373 C C . ASP A 1 169 ? -25.427 29.783 9.087 1.00 85.88 169 ASP A C 1
ATOM 1375 O O . ASP A 1 169 ? -26.082 30.655 9.660 1.00 85.88 169 ASP A O 1
ATOM 1379 N N . ARG A 1 170 ? -25.501 28.497 9.480 1.00 81.94 170 ARG A N 1
ATOM 1380 C CA . ARG A 1 170 ? -26.364 28.042 10.597 1.00 81.94 170 ARG A CA 1
ATOM 1381 C C . ARG A 1 170 ? -26.019 28.701 11.933 1.00 81.94 170 ARG A C 1
ATOM 1383 O O . ARG A 1 170 ? -26.894 28.859 12.786 1.00 81.94 170 ARG A O 1
ATOM 1390 N N . PHE A 1 171 ? -24.746 29.023 12.145 1.00 78.19 171 PHE A N 1
ATOM 1391 C CA . PHE A 1 171 ? -24.276 29.666 13.363 1.00 78.19 171 PHE A CA 1
ATOM 1392 C C . PHE A 1 171 ? -24.845 31.088 13.511 1.00 78.19 171 PHE A C 1
ATOM 1394 O O . PHE A 1 171 ? -25.364 31.428 14.576 1.00 78.19 171 PHE A O 1
ATOM 1401 N N . TRP A 1 172 ? -24.816 31.886 12.441 1.00 82.06 172 TRP A N 1
ATOM 1402 C CA . TRP A 1 172 ? -25.309 33.267 12.464 1.00 82.06 172 TRP A CA 1
ATOM 1403 C C . TRP A 1 172 ? -26.842 33.374 12.552 1.00 82.06 172 TRP A C 1
ATOM 1405 O O . TRP A 1 172 ? -27.333 34.270 13.238 1.00 82.06 172 TRP A O 1
ATOM 1415 N N . ASP A 1 173 ? -27.597 32.436 11.971 1.00 81.81 173 ASP A N 1
ATOM 1416 C CA . ASP A 1 173 ? -29.074 32.438 12.022 1.00 81.81 173 ASP A CA 1
ATOM 1417 C C . ASP A 1 173 ? -29.658 32.018 13.389 1.00 81.81 173 ASP A C 1
ATOM 1419 O O . ASP A 1 173 ? -30.818 32.296 13.697 1.00 81.81 173 ASP A O 1
ATOM 1423 N N . GLY A 1 174 ? -28.875 31.340 14.236 1.00 80.31 174 GLY A N 1
ATOM 1424 C CA . GLY A 1 174 ? -29.365 30.732 15.479 1.00 80.31 174 GLY A CA 1
ATOM 1425 C C . GLY A 1 174 ? -29.194 31.556 16.760 1.00 80.31 174 GLY A C 1
ATOM 1426 O O . GLY A 1 174 ? -29.615 31.086 17.819 1.00 80.31 174 GLY A O 1
ATOM 1427 N N . GLY A 1 175 ? -28.530 32.718 16.711 1.00 71.94 175 GLY A N 1
ATOM 1428 C CA . GLY A 1 175 ? -28.272 33.575 17.883 1.00 71.94 175 GLY A CA 1
ATOM 1429 C C . GLY A 1 175 ? -27.484 32.914 19.030 1.00 71.94 175 GLY A C 1
ATOM 1430 O O . GLY A 1 175 ? -27.455 33.439 20.143 1.00 71.94 175 GLY A O 1
ATOM 1431 N N . ARG A 1 176 ? -26.864 31.749 18.800 1.00 66.12 176 ARG A N 1
ATOM 1432 C CA . ARG A 1 176 ? -26.064 31.035 19.806 1.00 66.12 176 ARG A CA 1
ATOM 1433 C C . ARG A 1 176 ? -24.613 31.505 19.764 1.00 66.12 176 ARG A C 1
ATOM 1435 O O . ARG A 1 176 ? -24.107 31.865 18.713 1.00 66.12 176 ARG A O 1
ATOM 1442 N N . ALA A 1 177 ? -23.943 31.498 20.914 1.00 69.31 177 ALA A N 1
ATOM 1443 C CA . ALA A 1 177 ? -22.511 31.782 21.011 1.00 69.31 177 ALA A CA 1
ATOM 1444 C C . ALA A 1 177 ? -21.684 30.686 20.304 1.00 69.31 177 ALA A C 1
ATOM 1446 O O . ALA A 1 177 ? -22.117 29.527 20.295 1.00 69.31 177 ALA A O 1
ATOM 1447 N N . PRO A 1 178 ? -20.527 31.021 19.697 1.00 63.00 178 PRO A N 1
ATOM 1448 C CA . PRO A 1 178 ? -19.752 30.060 18.917 1.00 63.00 178 PRO A CA 1
ATOM 1449 C C . PRO A 1 178 ? -19.273 28.925 19.815 1.00 63.00 178 PRO A C 1
ATOM 1451 O O . PRO A 1 178 ? -18.787 29.199 20.919 1.00 63.00 178 PRO A O 1
ATOM 1454 N N . PRO A 1 179 ? -19.410 27.654 19.386 1.00 63.38 179 PRO A N 1
ATOM 1455 C CA . PRO A 1 179 ? -18.804 26.566 20.127 1.00 63.38 179 PRO A CA 1
ATOM 1456 C C . PRO A 1 179 ? -17.291 26.817 20.190 1.00 63.38 179 PRO A C 1
ATOM 1458 O O . PRO A 1 179 ? -16.705 27.290 19.209 1.00 63.38 179 PRO A O 1
ATOM 1461 N N . PRO A 1 180 ? -16.646 26.543 21.336 1.00 70.88 180 PRO A N 1
ATOM 1462 C CA . PRO A 1 180 ? -15.205 26.689 21.449 1.00 70.88 180 PRO A CA 1
ATOM 1463 C C . PRO A 1 180 ? -14.524 25.849 20.360 1.00 70.88 180 PRO A C 1
ATOM 1465 O O . PRO A 1 180 ? -15.023 24.765 20.034 1.00 70.88 180 PRO A O 1
ATOM 1468 N N . PRO A 1 181 ? -13.410 26.332 19.779 1.00 62.84 181 PRO A N 1
ATOM 1469 C CA . PRO A 1 181 ? -12.689 25.600 18.749 1.00 62.84 181 PRO A CA 1
ATOM 1470 C C . PRO A 1 181 ? -12.379 24.200 19.271 1.00 62.84 181 PRO A C 1
ATOM 1472 O O . PRO A 1 181 ? -11.716 24.047 20.299 1.00 62.84 181 PRO A O 1
ATOM 1475 N N . ILE A 1 182 ? -12.908 23.185 18.583 1.00 58.84 182 ILE A N 1
ATOM 1476 C CA . ILE A 1 182 ? -12.654 21.791 18.930 1.00 58.84 182 ILE A CA 1
ATOM 1477 C C . ILE A 1 182 ? -11.141 21.596 18.769 1.00 58.84 182 ILE A C 1
ATOM 1479 O O . ILE A 1 182 ? -10.626 21.815 17.667 1.00 58.84 182 ILE A O 1
ATOM 1483 N N . PRO A 1 183 ? -10.402 21.260 19.842 1.00 49.47 183 PRO A N 1
ATOM 1484 C CA . PRO A 1 183 ? -8.980 20.986 19.723 1.00 49.47 183 PRO A CA 1
ATOM 1485 C C . PRO A 1 183 ? -8.815 19.867 18.699 1.00 49.47 183 PRO A C 1
ATOM 1487 O O . PRO A 1 183 ? -9.576 18.905 18.712 1.00 49.47 183 PRO A O 1
ATOM 1490 N N . ALA A 1 184 ? -7.863 20.024 17.780 1.00 48.38 184 ALA A N 1
ATOM 1491 C CA . ALA A 1 184 ? -7.590 19.065 16.718 1.00 48.38 184 ALA A CA 1
ATOM 1492 C C . ALA A 1 184 ? -7.064 17.745 17.308 1.00 48.38 184 ALA A C 1
ATOM 1494 O O . ALA A 1 184 ? -5.873 17.456 17.259 1.00 48.38 184 ALA A O 1
ATOM 1495 N N . THR A 1 185 ? -7.939 16.951 17.912 1.00 56.69 185 THR A N 1
ATOM 1496 C CA . THR A 1 185 ? -7.628 15.636 18.449 1.00 56.69 185 THR A CA 1
ATOM 1497 C C . THR A 1 185 ? -8.187 14.574 17.503 1.00 56.69 185 THR A C 1
ATOM 1499 O O . THR A 1 185 ? -9.365 14.547 17.151 1.00 56.69 185 THR A O 1
ATOM 1502 N N . ALA A 1 186 ? -7.267 13.724 17.046 1.00 46.31 186 ALA A N 1
ATOM 1503 C CA . ALA A 1 186 ? -7.436 12.504 16.255 1.00 46.31 186 ALA A CA 1
ATOM 1504 C C . ALA A 1 186 ? -7.953 12.630 14.803 1.00 46.31 186 ALA A C 1
ATOM 1506 O O . ALA A 1 186 ? -7.265 12.174 13.892 1.00 46.31 186 ALA A O 1
ATOM 1507 N N . ALA A 1 187 ? -9.095 13.267 14.523 1.00 44.94 187 ALA A N 1
ATOM 1508 C CA . ALA A 1 187 ? -9.718 13.165 13.187 1.00 44.94 187 ALA A CA 1
ATOM 1509 C C . ALA A 1 187 ? -9.008 13.985 12.083 1.00 44.94 187 ALA A C 1
ATOM 1511 O O . ALA A 1 187 ? -8.937 13.569 10.926 1.00 44.94 187 ALA A O 1
ATOM 1512 N N . GLY A 1 188 ? -8.434 15.142 12.433 1.00 44.62 188 GLY A N 1
ATOM 1513 C CA . GLY A 1 188 ? -7.696 15.995 11.490 1.00 44.62 188 GLY A CA 1
ATOM 1514 C C . GLY A 1 188 ? -6.284 15.494 11.167 1.00 44.62 188 GLY A C 1
ATOM 1515 O O . GLY A 1 188 ? -5.718 15.867 10.138 1.00 44.62 188 GLY A O 1
ATOM 1516 N N . PHE A 1 189 ? -5.725 14.629 12.019 1.00 47.44 189 PHE A N 1
ATOM 1517 C CA . PHE A 1 189 ? -4.385 14.085 11.826 1.00 47.44 189 PHE A CA 1
ATOM 1518 C C . PHE A 1 189 ? -4.372 13.155 10.613 1.00 47.44 189 PHE A C 1
ATOM 1520 O O . PHE A 1 189 ? -3.590 13.378 9.699 1.00 47.44 189 PHE A O 1
ATOM 1527 N N . TRP A 1 190 ? -5.345 12.246 10.524 1.00 45.19 190 TRP A N 1
ATOM 1528 C CA . TRP A 1 190 ? -5.510 11.286 9.431 1.00 45.19 190 TRP A CA 1
ATOM 1529 C C . TRP A 1 190 ? -5.623 11.916 8.041 1.00 45.19 190 TRP A C 1
ATOM 1531 O O . TRP A 1 190 ? -4.918 11.524 7.116 1.00 45.19 190 TRP A O 1
ATOM 1541 N N . LEU A 1 191 ? -6.448 12.952 7.876 1.00 47.34 191 LEU A N 1
ATOM 1542 C CA . LEU A 1 191 ? -6.569 13.655 6.593 1.00 47.34 191 LEU A CA 1
ATOM 1543 C C . LEU A 1 191 ? -5.316 14.472 6.244 1.00 47.34 191 LEU A C 1
ATOM 1545 O O . LEU A 1 191 ? -5.034 14.648 5.056 1.00 47.34 191 LEU A O 1
ATOM 1549 N N . GLY A 1 192 ? -4.574 14.944 7.252 1.00 44.72 192 GLY A N 1
ATOM 1550 C CA . GLY A 1 192 ? -3.355 15.745 7.126 1.00 44.72 192 GLY A CA 1
ATOM 1551 C C . GLY A 1 192 ? -2.097 14.931 6.808 1.00 44.72 192 GLY A C 1
ATOM 1552 O O . GLY A 1 192 ? -1.349 15.317 5.907 1.00 44.72 192 GLY A O 1
ATOM 1553 N N . THR A 1 193 ? -1.879 13.789 7.467 1.00 49.16 193 THR A N 1
ATOM 1554 C CA . THR A 1 193 ? -0.775 12.860 7.162 1.00 49.16 193 THR A CA 1
ATOM 1555 C C . THR A 1 193 ? -1.003 12.143 5.837 1.00 49.16 193 THR A C 1
ATOM 1557 O O . THR A 1 193 ? -0.082 12.130 5.022 1.00 49.16 193 THR A O 1
ATOM 1560 N N . PHE A 1 194 ? -2.234 11.730 5.509 1.00 43.81 194 PHE A N 1
ATOM 1561 C CA . PHE A 1 194 ? -2.558 11.205 4.173 1.00 43.81 194 PHE A CA 1
ATOM 1562 C C . PHE A 1 194 ? -2.379 12.295 3.084 1.00 43.81 194 PHE A C 1
ATOM 1564 O O . PHE A 1 194 ? -1.883 12.032 1.987 1.00 43.81 194 PHE A O 1
ATOM 1571 N N . HIS A 1 195 ? -2.684 13.574 3.373 1.00 40.28 195 HIS A N 1
ATOM 1572 C CA . HIS A 1 195 ? -2.412 14.700 2.454 1.00 40.28 195 HIS A CA 1
ATOM 1573 C C . HIS A 1 195 ? -0.919 15.042 2.300 1.00 40.28 195 HIS A C 1
ATOM 1575 O O . HIS A 1 195 ? -0.489 15.407 1.198 1.00 40.28 195 HIS A O 1
ATOM 1581 N N . GLY A 1 196 ? -0.136 14.959 3.379 1.00 43.31 196 GLY A N 1
ATOM 1582 C CA . GLY A 1 196 ? 1.314 15.183 3.392 1.00 43.31 196 GLY A CA 1
ATOM 1583 C C . GLY A 1 196 ? 2.086 14.056 2.702 1.00 43.31 196 GLY A C 1
ATOM 1584 O O . GLY A 1 196 ? 2.980 14.317 1.897 1.00 43.31 196 GLY A O 1
ATOM 1585 N N . MET A 1 197 ? 1.659 12.810 2.904 1.00 40.56 197 MET A N 1
ATOM 1586 C CA . MET A 1 197 ? 2.188 11.616 2.244 1.00 40.56 197 MET A CA 1
ATOM 1587 C C . MET A 1 197 ? 2.029 11.702 0.740 1.00 40.56 197 MET A C 1
ATOM 1589 O O . MET A 1 197 ? 2.986 11.497 -0.007 1.00 40.56 197 MET A O 1
ATOM 1593 N N . ILE A 1 198 ? 0.847 12.092 0.253 1.00 41.78 198 ILE A N 1
ATOM 1594 C CA . ILE A 1 198 ? 0.650 12.124 -1.191 1.00 41.78 198 ILE A CA 1
ATOM 1595 C C . ILE A 1 198 ? 1.344 13.326 -1.867 1.00 41.78 198 ILE A C 1
ATOM 1597 O O . ILE A 1 198 ? 1.539 13.346 -3.086 1.00 41.78 198 ILE A O 1
ATOM 1601 N N . ARG A 1 199 ? 1.780 14.323 -1.088 1.00 39.25 199 ARG A N 1
ATOM 1602 C CA . ARG A 1 199 ? 2.749 15.332 -1.545 1.00 39.25 199 ARG A CA 1
ATOM 1603 C C . ARG A 1 199 ? 4.134 14.715 -1.790 1.00 39.25 199 ARG A C 1
ATOM 1605 O O . ARG A 1 199 ? 4.775 15.101 -2.762 1.00 39.25 199 ARG A O 1
ATOM 1612 N N . PHE A 1 200 ? 4.550 13.728 -0.994 1.00 36.97 200 PHE A N 1
ATOM 1613 C CA . PHE A 1 200 ? 5.821 13.005 -1.146 1.00 36.97 200 PHE A CA 1
ATOM 1614 C C . PHE A 1 200 ? 5.772 11.908 -2.236 1.00 36.97 200 PHE A C 1
ATOM 1616 O O . PHE A 1 200 ? 6.746 11.702 -2.954 1.00 36.97 200 PHE A O 1
ATOM 1623 N N . PHE A 1 201 ? 4.611 11.280 -2.467 1.00 37.25 201 PHE A N 1
ATOM 1624 C CA . PHE A 1 201 ? 4.384 10.289 -3.542 1.00 37.25 201 PHE A CA 1
ATOM 1625 C C . PHE A 1 201 ? 4.536 10.830 -4.985 1.00 37.25 201 PHE A C 1
ATOM 1627 O O . PHE A 1 201 ? 4.582 10.036 -5.934 1.00 37.25 201 PHE A O 1
ATOM 1634 N N . PHE A 1 202 ? 4.534 12.157 -5.196 1.00 39.41 202 PHE A N 1
ATOM 1635 C CA . PHE A 1 202 ? 4.319 12.768 -6.519 1.00 39.41 202 PHE A CA 1
ATOM 1636 C C . PHE A 1 202 ? 5.344 13.813 -6.991 1.00 39.41 202 PHE A C 1
ATOM 1638 O O . PHE A 1 202 ? 5.110 14.398 -8.057 1.00 39.41 202 PHE A O 1
ATOM 1645 N N . CYS A 1 203 ? 6.469 13.972 -6.287 1.00 36.91 203 CYS A N 1
ATOM 1646 C CA . CYS A 1 203 ? 7.688 14.588 -6.829 1.00 36.91 203 CYS A CA 1
ATOM 1647 C C . CYS A 1 203 ? 8.640 13.537 -7.442 1.00 36.91 203 CYS A C 1
ATOM 1649 O O . CYS A 1 203 ? 8.613 12.341 -7.055 1.00 36.91 203 CYS A O 1
#

pLDDT: mean 74.45, std 14.87, range [34.19, 92.38]